Protein AF-A0AAN8BUD0-F1 (afdb_monomer)

pLDDT: mean 75.99, std 19.0, range [30.84, 95.75]

Sequence (199 aa):
MCTSSLSAEQQRDLATRITTFLSMYSHLSDSYIIEFFTEDLWSSLPSSWRAVLRDLKYPQIADLLLGASHADRRLWRFPERAGRAAGGAEEFQNNESQSSLLRHIFRKHVKPKKQHEIRKLGALVKELCDQTDCSSVVDVGSGQGHLTRFLSFGLGLSVTAIEADRALLAMATKFDGELLAVLEKEREKQNEVGVTFSP

Mean predicted aligned error: 15.07 Å

Structure (mmCIF, N/CA/C/O backbone):
data_AF-A0AAN8BUD0-F1
#
_entry.id   AF-A0AAN8BUD0-F1
#
loop_
_atom_site.group_PDB
_atom_site.id
_atom_site.type_symbol
_atom_site.label_atom_id
_atom_site.label_alt_id
_atom_site.label_comp_id
_atom_site.label_asym_id
_atom_site.label_entity_id
_atom_site.label_seq_id
_atom_site.pdbx_PDB_ins_code
_atom_site.Cartn_x
_atom_site.Cartn_y
_atom_site.Cartn_z
_atom_site.occupancy
_atom_site.B_iso_or_equiv
_atom_site.auth_seq_id
_atom_site.auth_comp_id
_atom_site.auth_asym_id
_atom_site.auth_atom_id
_atom_site.pdbx_PDB_model_num
ATOM 1 N N . MET A 1 1 ? 25.810 -22.056 -11.921 1.00 34.88 1 MET A N 1
ATOM 2 C CA . MET A 1 1 ? 25.773 -21.926 -13.394 1.00 34.88 1 MET A CA 1
ATOM 3 C C . MET A 1 1 ? 26.586 -20.695 -13.762 1.00 34.88 1 MET A C 1
ATOM 5 O O . MET A 1 1 ? 26.378 -19.663 -13.140 1.00 34.88 1 MET A O 1
ATOM 9 N N . CYS A 1 2 ? 27.572 -20.832 -14.652 1.00 38.06 2 CYS A N 1
ATOM 10 C CA . CYS A 1 2 ? 28.519 -19.776 -15.020 1.00 38.06 2 CYS A CA 1
ATOM 11 C C . CYS A 1 2 ? 27.803 -18.531 -15.557 1.00 38.06 2 CYS A C 1
ATOM 13 O O . CYS A 1 2 ? 27.176 -18.591 -16.611 1.00 38.06 2 CYS A O 1
ATOM 15 N N . THR A 1 3 ? 27.927 -17.396 -14.872 1.00 46.50 3 THR A N 1
ATOM 16 C CA . THR A 1 3 ? 27.626 -16.091 -15.464 1.00 46.50 3 THR A CA 1
ATOM 17 C C . THR A 1 3 ? 28.835 -15.681 -16.291 1.00 46.50 3 THR A C 1
A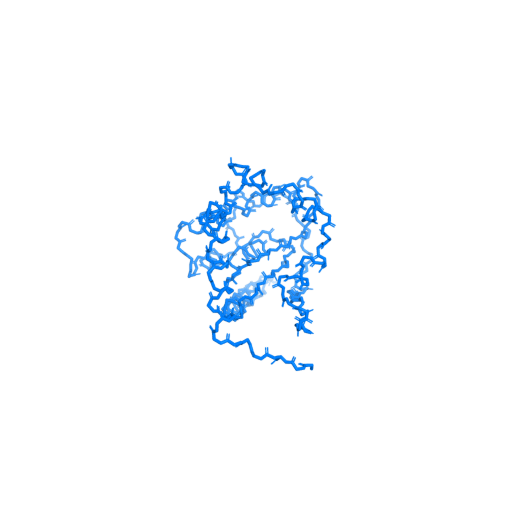TOM 19 O O . THR A 1 3 ? 29.809 -15.151 -15.756 1.00 46.50 3 THR A O 1
ATOM 22 N N . SER A 1 4 ? 28.818 -15.980 -17.586 1.00 60.94 4 SER A N 1
ATOM 23 C CA . SER A 1 4 ? 29.785 -15.407 -18.520 1.00 60.94 4 SER A CA 1
ATOM 24 C C . SER A 1 4 ? 29.656 -13.885 -18.443 1.00 60.94 4 SER A C 1
ATOM 26 O O . SER A 1 4 ? 28.613 -13.335 -18.795 1.00 60.94 4 SER A O 1
ATOM 28 N N . SER A 1 5 ? 30.674 -13.201 -17.923 1.00 77.25 5 SER A N 1
ATOM 29 C CA . SER A 1 5 ? 30.700 -11.740 -17.909 1.00 77.25 5 SER A CA 1
ATOM 30 C C . SER A 1 5 ? 30.702 -11.240 -19.353 1.00 77.25 5 SER A C 1
ATOM 32 O O . SER A 1 5 ? 31.579 -11.621 -20.129 1.00 77.25 5 SER A O 1
ATOM 34 N N . LEU A 1 6 ? 29.717 -10.413 -19.711 1.00 82.00 6 LEU A N 1
ATOM 35 C CA . LEU A 1 6 ? 29.638 -9.769 -21.024 1.00 82.00 6 LEU A CA 1
ATOM 36 C C . LEU A 1 6 ? 30.945 -9.026 -21.334 1.00 82.00 6 LEU A C 1
ATOM 38 O O . LEU A 1 6 ? 31.528 -8.402 -20.444 1.00 82.00 6 LEU A O 1
ATOM 42 N N . SER A 1 7 ? 31.386 -9.058 -22.593 1.00 90.06 7 SER A N 1
ATOM 43 C CA . SER A 1 7 ? 32.519 -8.239 -23.029 1.00 90.06 7 SER A CA 1
ATOM 44 C C . SER A 1 7 ? 32.171 -6.746 -22.946 1.00 90.06 7 SER A C 1
ATOM 46 O O . SER A 1 7 ? 31.000 -6.366 -22.982 1.00 90.06 7 SER A O 1
ATOM 48 N N . ALA A 1 8 ? 33.179 -5.872 -22.882 1.00 86.38 8 ALA A N 1
ATOM 49 C CA . ALA A 1 8 ? 32.952 -4.424 -22.811 1.00 86.38 8 ALA A CA 1
ATOM 50 C C . ALA A 1 8 ? 32.153 -3.878 -24.013 1.00 86.38 8 ALA A C 1
ATOM 52 O O . ALA A 1 8 ? 31.420 -2.900 -23.888 1.00 86.38 8 ALA A O 1
ATOM 53 N N . GLU A 1 9 ? 32.284 -4.504 -25.183 1.00 91.56 9 GLU A N 1
ATOM 54 C CA . GLU A 1 9 ? 31.510 -4.155 -26.375 1.00 91.56 9 GLU A CA 1
ATOM 55 C C . GLU A 1 9 ? 30.045 -4.589 -26.247 1.00 91.56 9 GLU A C 1
ATOM 57 O O . GLU A 1 9 ? 29.149 -3.779 -26.469 1.00 91.56 9 GLU A O 1
ATOM 62 N N . GLN A 1 10 ? 29.798 -5.816 -25.780 1.00 90.94 10 GLN A N 1
ATOM 63 C CA . GLN A 1 10 ? 28.445 -6.319 -25.525 1.00 90.94 10 GLN A CA 1
ATOM 64 C C . GLN A 1 10 ? 27.727 -5.523 -24.429 1.00 90.94 10 GLN A C 1
ATOM 66 O O . GLN A 1 10 ? 26.526 -5.290 -24.521 1.00 90.94 10 GLN A O 1
ATOM 71 N N . GLN A 1 11 ? 28.455 -5.081 -23.400 1.00 89.50 11 GLN A N 1
ATOM 72 C CA . GLN A 1 11 ? 27.912 -4.206 -22.361 1.00 89.50 11 GLN A CA 1
ATOM 73 C C . GLN A 1 11 ? 27.481 -2.851 -22.928 1.00 89.50 11 GLN A C 1
ATOM 75 O O . GLN A 1 11 ? 26.409 -2.365 -22.573 1.00 89.50 11 GLN A O 1
ATOM 80 N N . ARG A 1 12 ? 28.285 -2.250 -23.818 1.00 90.81 12 ARG A N 1
ATOM 81 C CA . ARG A 1 12 ? 27.936 -0.983 -24.478 1.00 90.81 12 ARG A CA 1
ATOM 82 C C . ARG A 1 12 ? 26.712 -1.131 -25.376 1.00 90.81 12 ARG A C 1
ATOM 84 O O . ARG A 1 12 ? 25.798 -0.324 -25.251 1.00 90.81 12 ARG A O 1
ATOM 91 N N . ASP A 1 13 ? 26.662 -2.170 -26.210 1.00 94.81 13 ASP A N 1
ATOM 92 C CA . ASP A 1 13 ? 25.500 -2.437 -27.069 1.00 94.81 13 ASP A CA 1
ATOM 93 C C . ASP A 1 13 ? 24.223 -2.645 -26.242 1.00 94.81 13 ASP A C 1
ATOM 95 O O . ASP A 1 13 ? 23.193 -2.014 -26.491 1.00 94.81 13 ASP A O 1
ATOM 99 N N . LEU A 1 14 ? 24.306 -3.460 -25.185 1.00 92.94 14 LEU A N 1
ATOM 100 C CA . LEU A 1 14 ? 23.185 -3.682 -24.279 1.00 92.94 14 LEU A CA 1
ATOM 101 C C . LEU A 1 14 ? 22.725 -2.377 -23.615 1.00 92.94 14 LEU A C 1
ATOM 103 O O . LEU A 1 14 ? 21.525 -2.107 -23.578 1.00 92.94 14 LEU A O 1
ATOM 107 N N . ALA A 1 15 ? 23.655 -1.556 -23.122 1.00 92.00 15 ALA A N 1
ATOM 108 C CA . ALA A 1 15 ? 23.335 -0.272 -22.505 1.00 92.00 15 ALA A CA 1
ATOM 109 C C . ALA A 1 15 ? 22.633 0.675 -23.489 1.00 92.00 15 ALA A C 1
ATOM 111 O O . ALA A 1 15 ? 21.627 1.290 -23.130 1.00 92.00 15 ALA A O 1
ATOM 112 N N . THR A 1 16 ? 23.101 0.752 -24.739 1.00 95.75 16 THR A N 1
ATOM 113 C CA . THR A 1 16 ? 22.439 1.531 -25.794 1.00 95.75 16 THR A CA 1
ATOM 114 C C . THR A 1 16 ? 21.025 1.019 -26.041 1.00 95.75 16 THR A C 1
ATOM 116 O O . THR A 1 16 ? 20.082 1.804 -25.992 1.00 95.75 16 THR A O 1
ATOM 119 N N . ARG A 1 17 ? 20.844 -0.295 -26.215 1.00 95.44 17 ARG A N 1
ATOM 120 C CA . ARG A 1 17 ? 19.524 -0.897 -26.460 1.00 95.44 17 ARG A CA 1
ATOM 121 C C . ARG A 1 17 ? 18.546 -0.662 -25.313 1.00 95.44 17 ARG A C 1
ATOM 123 O O . ARG A 1 17 ? 17.397 -0.313 -25.573 1.00 95.44 17 ARG A O 1
ATOM 130 N N . ILE A 1 18 ? 18.990 -0.821 -24.065 1.00 92.81 18 ILE A N 1
ATOM 131 C CA . ILE A 1 18 ? 18.165 -0.549 -22.879 1.00 92.81 18 ILE A CA 1
ATOM 132 C C . ILE A 1 18 ? 17.795 0.932 -22.824 1.00 92.81 18 ILE A C 1
ATOM 134 O O . ILE A 1 18 ? 16.632 1.254 -22.616 1.00 92.81 18 ILE A O 1
ATOM 138 N N . THR A 1 19 ? 18.748 1.834 -23.055 1.00 93.62 19 THR A N 1
ATOM 139 C CA . THR A 1 19 ? 18.491 3.280 -22.995 1.00 93.62 19 THR A CA 1
ATOM 140 C C . THR A 1 19 ? 17.516 3.717 -24.089 1.00 93.62 19 THR A C 1
ATOM 142 O O . THR A 1 19 ? 16.568 4.444 -23.807 1.00 93.62 19 THR A O 1
ATOM 145 N N . THR A 1 20 ? 17.684 3.232 -25.324 1.00 95.62 20 THR A N 1
ATOM 146 C CA . THR A 1 20 ? 16.740 3.490 -26.423 1.00 95.62 20 THR A CA 1
ATOM 147 C C . THR A 1 20 ? 15.352 2.945 -26.105 1.00 95.62 20 THR A C 1
ATOM 149 O O . THR A 1 20 ? 14.356 3.621 -26.345 1.00 95.62 20 THR A O 1
ATOM 152 N N . PHE A 1 21 ? 15.277 1.741 -25.542 1.00 92.94 21 PHE A N 1
ATOM 153 C CA . PHE A 1 21 ? 14.016 1.135 -25.137 1.00 92.94 21 PHE A CA 1
ATOM 154 C C . PHE A 1 21 ? 13.314 1.938 -24.035 1.00 92.94 21 PHE A C 1
ATOM 156 O O . PHE A 1 21 ? 12.142 2.268 -24.181 1.00 92.94 21 PHE A O 1
ATOM 163 N N . LEU A 1 22 ? 14.025 2.297 -22.963 1.00 90.56 22 LEU A N 1
ATOM 164 C CA . LEU A 1 22 ? 13.468 3.102 -21.874 1.00 90.56 22 LEU A CA 1
ATOM 165 C C . LEU A 1 22 ? 13.030 4.479 -22.377 1.00 90.56 22 LEU A C 1
ATOM 167 O O . LEU A 1 22 ? 11.962 4.944 -22.007 1.00 90.56 22 LEU A O 1
ATOM 171 N N . SER A 1 23 ? 13.792 5.086 -23.290 1.00 92.75 23 SER A N 1
ATOM 172 C CA . SER A 1 23 ? 13.406 6.348 -23.927 1.00 92.75 23 SER A CA 1
ATOM 173 C C . SER A 1 23 ? 12.146 6.226 -24.789 1.00 92.75 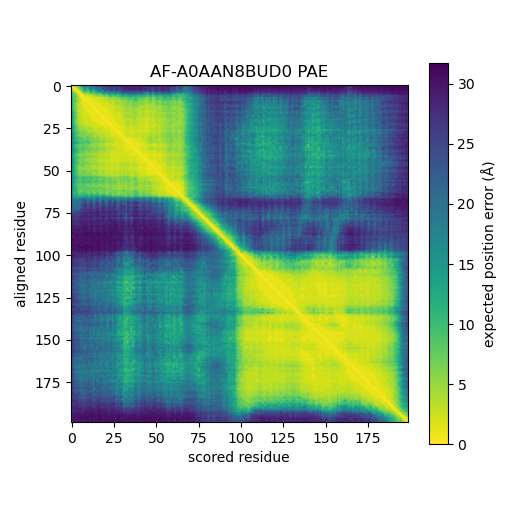23 SER A C 1
ATOM 175 O O . SER A 1 23 ? 11.413 7.199 -24.908 1.00 92.75 23 SER A O 1
ATOM 177 N N . MET A 1 24 ? 11.890 5.069 -25.407 1.00 93.88 24 MET A N 1
ATOM 178 C CA . MET A 1 24 ? 10.682 4.834 -26.210 1.00 93.88 24 MET A CA 1
ATOM 179 C C . MET A 1 24 ? 9.420 4.722 -25.347 1.00 93.88 24 MET A C 1
ATOM 181 O O . MET A 1 24 ? 8.327 5.023 -25.819 1.00 93.88 24 MET A O 1
ATOM 185 N N . TYR A 1 25 ? 9.576 4.292 -24.095 1.00 91.25 25 TYR A N 1
ATOM 186 C CA . TYR A 1 25 ? 8.491 4.103 -23.134 1.00 91.25 25 TYR A CA 1
ATOM 187 C C . TYR A 1 25 ? 8.617 5.038 -21.925 1.00 91.25 25 TYR A C 1
ATOM 189 O O . TYR A 1 25 ? 8.122 4.714 -20.845 1.00 91.25 25 TYR A O 1
ATOM 197 N N . SER A 1 26 ? 9.267 6.195 -22.089 1.00 88.12 26 SER A N 1
ATOM 198 C CA . SER A 1 26 ? 9.510 7.127 -20.983 1.00 88.12 26 SER A CA 1
ATOM 199 C C . SER A 1 26 ? 8.207 7.664 -20.394 1.00 88.12 26 SER A C 1
ATOM 201 O O . SER A 1 26 ? 8.098 7.854 -19.191 1.00 88.12 26 SER A O 1
ATOM 203 N N . HIS A 1 27 ? 7.163 7.801 -21.216 1.00 84.88 27 HIS A N 1
ATOM 204 C CA . HIS A 1 27 ? 5.813 8.157 -20.767 1.00 84.88 27 HIS A CA 1
ATOM 205 C C . HIS A 1 27 ? 5.190 7.131 -19.812 1.00 84.88 27 HIS A C 1
ATOM 207 O O . HIS A 1 27 ? 4.201 7.435 -19.167 1.00 84.88 27 HIS A O 1
ATOM 213 N N . LEU A 1 28 ? 5.726 5.911 -19.722 1.00 84.69 28 LEU A N 1
ATOM 214 C CA . LEU A 1 28 ? 5.300 4.925 -18.727 1.00 84.69 28 LEU A CA 1
ATOM 215 C C . LEU A 1 28 ? 6.173 4.953 -17.479 1.00 84.69 28 LEU A C 1
ATOM 217 O O . LEU A 1 28 ? 5.654 4.768 -16.382 1.00 84.69 28 LEU A O 1
ATOM 221 N N . SER A 1 29 ? 7.487 5.133 -17.635 1.00 83.00 29 SER A N 1
ATOM 222 C CA . SER A 1 29 ? 8.413 5.154 -16.498 1.00 83.00 29 SER A CA 1
ATOM 223 C C . SER A 1 29 ? 8.338 6.446 -15.694 1.00 83.00 29 SER A C 1
ATOM 225 O O . SER A 1 29 ? 8.559 6.416 -14.485 1.00 83.00 29 SER A O 1
ATOM 227 N N . ASP A 1 30 ? 8.043 7.559 -16.362 1.00 83.50 30 ASP A N 1
ATOM 228 C CA . ASP A 1 30 ? 8.120 8.901 -15.784 1.00 83.50 30 ASP A CA 1
ATOM 229 C C . ASP A 1 30 ? 6.756 9.386 -15.276 1.00 83.50 30 ASP A C 1
ATOM 231 O O . ASP A 1 30 ? 6.683 10.373 -14.542 1.00 83.50 30 ASP A O 1
ATOM 235 N N . SER A 1 31 ? 5.680 8.680 -15.633 1.00 76.69 31 SER A N 1
ATOM 236 C CA . SER A 1 31 ? 4.327 8.969 -15.168 1.00 76.69 31 SER A CA 1
ATOM 237 C C . SER A 1 31 ? 4.067 8.434 -13.766 1.00 76.69 31 SER A C 1
ATOM 239 O O . SER A 1 31 ? 4.525 7.360 -13.364 1.00 76.69 31 SER A O 1
ATOM 241 N N . TYR A 1 32 ? 3.258 9.170 -13.010 1.00 75.06 32 TYR A N 1
ATOM 242 C CA . TYR A 1 32 ? 2.783 8.701 -11.717 1.00 75.06 32 TYR A CA 1
ATOM 243 C C . TYR A 1 32 ? 1.788 7.550 -11.895 1.00 75.06 32 TYR A C 1
ATOM 245 O O . TYR A 1 32 ? 1.008 7.508 -12.843 1.00 75.06 32 TYR A O 1
ATOM 253 N N . ILE A 1 33 ? 1.722 6.645 -10.915 1.00 76.50 33 ILE A N 1
ATOM 254 C CA . ILE A 1 33 ? 0.771 5.520 -10.955 1.00 76.50 33 ILE A CA 1
ATOM 255 C C . ILE A 1 33 ? -0.694 5.972 -11.076 1.00 76.50 33 ILE A C 1
ATOM 257 O O . ILE A 1 33 ? -1.523 5.233 -11.588 1.00 76.50 33 ILE A O 1
ATOM 261 N N . ILE A 1 34 ? -1.030 7.186 -10.627 1.00 68.06 34 ILE A N 1
ATOM 262 C CA . ILE A 1 34 ? -2.372 7.748 -10.819 1.00 68.06 34 ILE A CA 1
ATOM 263 C C . ILE A 1 34 ? -2.649 8.058 -12.294 1.00 68.06 34 ILE A C 1
ATOM 265 O O . ILE A 1 34 ? -3.716 7.704 -12.787 1.00 68.06 34 ILE A O 1
ATOM 269 N N . GLU A 1 35 ? -1.670 8.624 -13.003 1.00 74.94 35 GLU A N 1
ATOM 270 C CA . GLU A 1 35 ? -1.747 8.950 -14.433 1.00 74.94 35 GLU A CA 1
ATOM 271 C C . GLU A 1 35 ? -1.916 7.683 -15.265 1.00 74.94 35 GLU A C 1
ATOM 273 O O . GLU A 1 35 ? -2.681 7.672 -16.222 1.00 74.94 35 GLU A O 1
ATOM 278 N N . PHE A 1 36 ? -1.322 6.570 -14.824 1.00 82.19 36 PHE A N 1
ATOM 279 C CA . PHE A 1 36 ? -1.539 5.269 -15.451 1.00 82.19 36 PHE A CA 1
ATOM 280 C C . PHE A 1 36 ? -3.023 4.899 -15.576 1.00 82.19 36 PHE A C 1
ATOM 282 O O . PHE A 1 36 ? -3.441 4.391 -16.618 1.00 82.19 36 PHE A O 1
ATOM 289 N N . PHE A 1 37 ? -3.822 5.177 -14.540 1.00 80.06 37 PHE A N 1
ATOM 290 C CA . PHE A 1 37 ? -5.258 4.899 -14.548 1.00 80.06 37 PHE A CA 1
ATOM 291 C C . PHE A 1 37 ? -6.084 6.036 -15.150 1.00 80.06 37 PHE A C 1
ATOM 293 O O . PHE A 1 37 ? -7.090 5.764 -15.800 1.00 80.06 37 PHE A O 1
ATOM 300 N N . THR A 1 38 ? -5.699 7.297 -14.937 1.00 77.19 38 THR A N 1
ATOM 301 C CA . THR A 1 38 ? -6.485 8.441 -15.423 1.00 77.19 38 THR A CA 1
ATOM 302 C C . THR A 1 38 ? -6.269 8.735 -16.904 1.00 77.19 38 THR A C 1
ATOM 304 O O . THR A 1 38 ? -7.173 9.268 -17.540 1.00 77.19 38 THR A O 1
ATOM 307 N N . GLU A 1 39 ? -5.109 8.382 -17.458 1.00 87.00 39 GLU A N 1
ATOM 308 C CA . GLU A 1 39 ? -4.723 8.652 -18.852 1.00 87.00 39 GLU A CA 1
ATOM 309 C C . GLU A 1 39 ? -4.695 7.388 -19.729 1.00 87.00 39 GLU A C 1
ATOM 311 O O . GLU A 1 39 ? -4.213 7.424 -20.857 1.00 87.00 39 GLU A O 1
ATOM 316 N N . ASP A 1 40 ? -5.216 6.262 -19.224 1.00 87.94 40 ASP A N 1
ATOM 317 C CA . ASP A 1 40 ? -5.252 4.962 -19.917 1.00 87.94 40 ASP A CA 1
ATOM 318 C C . ASP A 1 40 ? -3.891 4.547 -20.512 1.00 87.94 40 ASP A C 1
ATOM 320 O O . ASP A 1 40 ? -3.776 4.039 -21.635 1.00 87.94 40 ASP A O 1
ATOM 324 N N . LEU A 1 41 ? -2.818 4.736 -19.738 1.00 90.44 41 LEU A N 1
ATOM 325 C CA . LEU A 1 41 ? -1.465 4.431 -20.205 1.00 90.44 41 LEU A CA 1
ATOM 326 C C . LEU A 1 41 ? -1.286 2.943 -20.537 1.00 90.44 41 LEU A C 1
ATOM 328 O O . LEU A 1 41 ? -0.445 2.596 -21.370 1.00 90.44 41 LEU A O 1
ATOM 332 N N . TRP A 1 42 ? -2.112 2.061 -19.962 1.00 92.00 42 TRP A N 1
ATOM 333 C CA . TRP A 1 42 ? -2.172 0.644 -20.326 1.00 92.00 42 TRP A CA 1
ATOM 334 C C . TRP A 1 42 ? -2.347 0.442 -21.834 1.00 92.00 42 TRP A C 1
ATOM 336 O O . TRP A 1 42 ? -1.671 -0.402 -22.423 1.00 92.00 42 TRP A O 1
ATOM 346 N N . SER A 1 43 ? -3.196 1.235 -22.489 1.00 92.69 43 SER A N 1
ATOM 347 C CA . SER A 1 43 ? -3.458 1.113 -23.925 1.00 92.69 43 SER A CA 1
ATOM 348 C C . SER A 1 43 ? -2.269 1.487 -24.810 1.00 92.69 43 SER A C 1
ATOM 350 O O . SER A 1 43 ? -2.193 1.002 -25.943 1.00 92.69 43 SER A O 1
ATOM 352 N N . SER A 1 44 ? -1.315 2.269 -24.292 1.00 92.38 44 SER A N 1
ATOM 353 C CA . SER A 1 44 ? -0.086 2.643 -25.007 1.00 92.38 44 SER A CA 1
ATOM 354 C C . SER A 1 44 ? 0.914 1.486 -25.152 1.00 92.38 44 SER A C 1
ATOM 356 O O . SER A 1 44 ? 1.821 1.542 -25.984 1.00 92.38 44 SER A O 1
ATOM 358 N N . LEU A 1 45 ? 0.746 0.407 -24.378 1.00 91.69 45 LEU A N 1
ATOM 359 C CA . LEU A 1 45 ? 1.610 -0.766 -24.454 1.00 91.69 45 LEU A CA 1
ATOM 360 C C . LEU A 1 45 ? 1.369 -1.583 -25.738 1.00 91.69 45 LEU A C 1
ATOM 362 O O . LEU A 1 45 ? 0.215 -1.738 -26.179 1.00 91.69 45 LEU A O 1
ATOM 366 N N . PRO A 1 46 ? 2.423 -2.215 -26.298 1.00 94.44 46 PRO A N 1
ATOM 367 C CA . PRO A 1 46 ? 2.281 -3.171 -27.390 1.00 94.44 46 PRO A CA 1
ATOM 368 C C . PRO A 1 46 ? 1.235 -4.244 -27.074 1.00 94.44 46 PRO A C 1
ATOM 370 O O . PRO A 1 46 ? 1.156 -4.757 -25.954 1.00 94.44 46 PRO A O 1
ATOM 373 N N . SER A 1 47 ? 0.434 -4.613 -28.074 1.00 93.56 47 SER A N 1
ATOM 374 C CA . SER A 1 47 ? -0.636 -5.607 -27.915 1.00 93.56 47 SER A CA 1
ATOM 375 C C . SER A 1 47 ? -0.107 -6.965 -27.444 1.00 93.56 47 SER A C 1
ATOM 377 O O . SER A 1 47 ? -0.738 -7.608 -26.607 1.00 93.56 47 SER A O 1
ATOM 379 N N . SER A 1 48 ? 1.080 -7.363 -27.912 1.00 94.38 48 SER A N 1
ATOM 380 C CA . SER A 1 48 ? 1.760 -8.588 -27.479 1.00 94.38 48 SER A CA 1
ATOM 381 C C . SER A 1 48 ? 2.085 -8.583 -25.984 1.00 94.38 48 SER A C 1
ATOM 383 O O . SER A 1 48 ? 1.911 -9.601 -25.321 1.00 94.38 48 SER A O 1
ATOM 385 N N . TRP A 1 49 ? 2.497 -7.445 -25.423 1.00 92.00 49 TRP A N 1
ATOM 386 C CA . TRP A 1 49 ? 2.797 -7.341 -23.993 1.00 92.00 49 TRP A CA 1
ATOM 387 C C . TRP A 1 49 ? 1.529 -7.328 -23.163 1.00 92.00 49 TRP A C 1
ATOM 389 O O . TRP A 1 49 ? 1.453 -8.042 -22.171 1.00 92.00 49 TRP A O 1
ATOM 399 N N . ARG A 1 50 ? 0.514 -6.565 -23.585 1.00 93.56 50 ARG A N 1
ATOM 400 C CA . ARG A 1 50 ? -0.785 -6.551 -22.901 1.00 93.56 50 ARG A CA 1
ATOM 401 C C . ARG A 1 50 ? -1.414 -7.935 -22.836 1.00 93.56 50 ARG A C 1
ATOM 403 O O . ARG A 1 50 ? -2.021 -8.248 -21.821 1.00 93.56 50 ARG A O 1
ATOM 410 N N . ALA A 1 51 ? -1.282 -8.743 -23.889 1.00 92.00 51 ALA A N 1
ATOM 411 C CA . ALA A 1 51 ? -1.768 -10.120 -23.891 1.00 92.00 51 ALA A CA 1
ATOM 412 C C . ALA A 1 51 ? -1.064 -10.958 -22.814 1.00 92.00 51 ALA A C 1
ATOM 414 O O . ALA A 1 51 ? -1.726 -11.550 -21.971 1.00 92.00 51 ALA A O 1
ATOM 415 N N . VAL A 1 52 ? 0.271 -10.922 -22.774 1.00 89.69 52 VAL A N 1
ATOM 416 C CA . VAL A 1 52 ? 1.050 -11.668 -21.775 1.00 89.69 52 VAL A CA 1
ATOM 417 C C . VAL A 1 52 ? 0.762 -11.174 -20.356 1.00 89.69 52 VAL A C 1
ATOM 419 O O . VAL A 1 52 ? 0.470 -11.980 -19.483 1.00 89.69 52 VAL A O 1
ATOM 422 N N . LEU A 1 53 ? 0.814 -9.860 -20.121 1.00 88.75 53 LEU A N 1
ATOM 423 C CA . LEU A 1 53 ? 0.656 -9.254 -18.795 1.00 88.75 53 LEU A CA 1
ATOM 424 C C . LEU A 1 53 ? -0.758 -9.423 -18.222 1.00 88.75 53 LEU A C 1
ATOM 426 O O . LEU A 1 53 ? -0.904 -9.529 -17.008 1.00 88.75 53 LEU A O 1
ATOM 430 N N . ARG A 1 54 ? -1.791 -9.465 -19.074 1.00 89.44 54 ARG A N 1
ATOM 431 C CA . ARG A 1 54 ? -3.187 -9.679 -18.656 1.00 89.44 54 ARG A CA 1
ATOM 432 C C . ARG A 1 54 ? -3.420 -11.078 -18.094 1.00 89.44 54 ARG A C 1
ATOM 434 O O . ARG A 1 54 ? -4.201 -11.226 -17.160 1.00 89.44 54 ARG A O 1
ATOM 441 N N . ASP A 1 55 ? -2.743 -12.075 -18.652 1.00 89.12 55 ASP A N 1
ATOM 442 C CA . ASP A 1 55 ? -2.947 -13.481 -18.299 1.00 89.12 55 ASP A CA 1
ATOM 443 C C . ASP A 1 55 ? -2.039 -13.944 -17.145 1.00 89.12 55 ASP A C 1
ATOM 445 O O . ASP A 1 55 ? -2.123 -15.093 -16.697 1.00 89.12 55 ASP A O 1
ATOM 449 N N . LEU A 1 56 ? -1.173 -13.061 -16.630 1.00 87.69 56 LEU A N 1
ATOM 450 C CA . LEU A 1 56 ? -0.311 -13.373 -15.495 1.00 87.69 56 LEU A CA 1
ATOM 451 C C . LEU A 1 56 ? -1.124 -13.519 -14.207 1.00 87.69 56 LEU A C 1
ATOM 453 O O . LEU A 1 56 ? -1.786 -12.594 -13.738 1.00 87.69 56 LEU A O 1
ATOM 457 N N . LYS A 1 57 ? -0.997 -14.681 -13.564 1.00 86.12 57 LYS A N 1
ATOM 458 C CA . LYS A 1 57 ? -1.549 -14.906 -12.224 1.00 86.12 57 LYS A CA 1
ATOM 459 C C . LYS A 1 57 ? -0.674 -14.230 -11.170 1.00 86.12 57 LYS A C 1
ATOM 461 O O . LYS A 1 57 ? 0.545 -14.175 -11.319 1.00 86.12 57 LYS A O 1
ATOM 466 N N . TYR A 1 58 ? -1.269 -13.837 -10.040 1.00 81.00 58 TYR A N 1
ATOM 467 C CA . TYR A 1 58 ? -0.547 -13.203 -8.925 1.00 81.00 58 TYR A CA 1
ATOM 468 C C . TYR A 1 58 ? 0.762 -13.908 -8.508 1.00 81.00 58 TYR A C 1
ATOM 470 O O . TYR A 1 58 ? 1.747 -13.203 -8.297 1.00 81.00 58 TYR A O 1
ATOM 478 N N . PRO A 1 59 ? 0.849 -15.257 -8.433 1.00 78.56 59 PRO A N 1
ATOM 479 C CA . PRO A 1 59 ? 2.113 -15.925 -8.116 1.00 78.56 59 PRO A CA 1
ATOM 480 C C . PRO A 1 59 ? 3.201 -15.689 -9.169 1.00 78.56 59 PRO A C 1
ATOM 482 O O . PRO A 1 59 ? 4.343 -15.436 -8.814 1.00 78.56 59 PRO A O 1
ATOM 485 N N . GLN A 1 60 ? 2.837 -15.697 -10.452 1.00 79.94 60 GLN A N 1
ATOM 486 C CA . GLN A 1 60 ? 3.778 -15.485 -11.555 1.00 79.94 60 GLN A CA 1
ATOM 487 C C . GLN A 1 60 ? 4.279 -14.038 -11.588 1.00 79.94 60 GLN A C 1
ATOM 489 O O . GLN A 1 60 ? 5.452 -13.801 -11.855 1.00 79.94 60 GLN A O 1
ATOM 494 N N . ILE A 1 61 ? 3.401 -13.075 -11.282 1.00 79.19 61 ILE A N 1
ATOM 495 C CA . ILE A 1 61 ? 3.782 -11.663 -11.133 1.00 79.19 61 ILE A CA 1
ATOM 496 C C . ILE A 1 61 ? 4.781 -11.511 -9.981 1.00 79.19 61 ILE A C 1
ATOM 498 O O . ILE A 1 61 ? 5.807 -10.855 -10.142 1.00 79.19 61 ILE A O 1
ATOM 502 N N . ALA A 1 62 ? 4.510 -12.141 -8.834 1.00 73.50 62 ALA A N 1
ATOM 503 C CA . ALA A 1 62 ? 5.407 -12.099 -7.684 1.00 73.50 62 ALA A CA 1
ATOM 504 C C . ALA A 1 62 ? 6.784 -12.701 -8.010 1.00 73.50 62 ALA A C 1
ATOM 506 O O . ALA A 1 62 ? 7.798 -12.088 -7.684 1.00 73.50 62 ALA A O 1
ATOM 507 N N . ASP A 1 63 ? 6.825 -13.842 -8.703 1.00 78.06 63 ASP A N 1
ATOM 508 C CA . ASP A 1 63 ? 8.077 -14.485 -9.121 1.00 78.06 63 ASP A CA 1
ATOM 509 C C . ASP A 1 63 ? 8.885 -13.599 -10.090 1.00 78.06 63 ASP A C 1
ATOM 511 O O . ASP A 1 63 ? 10.112 -13.520 -9.987 1.00 78.06 63 ASP A O 1
ATOM 515 N N . LEU A 1 64 ? 8.205 -12.893 -11.004 1.00 78.62 64 LEU A N 1
ATOM 516 C CA . LEU A 1 64 ? 8.829 -11.963 -11.950 1.00 78.62 64 LEU A CA 1
ATOM 517 C C . LEU A 1 64 ? 9.432 -10.737 -11.242 1.00 78.62 64 LEU A C 1
ATOM 519 O O . LEU A 1 64 ? 10.541 -10.325 -11.572 1.00 78.62 64 LEU A O 1
ATOM 523 N N . LEU A 1 65 ? 8.708 -10.157 -10.278 1.00 72.44 65 LEU A N 1
ATOM 524 C CA . LEU A 1 65 ? 9.106 -8.926 -9.584 1.00 72.44 65 LEU A CA 1
ATOM 525 C C . LEU A 1 65 ? 10.163 -9.157 -8.498 1.00 72.44 65 LEU A C 1
ATOM 527 O O . LEU A 1 65 ? 11.047 -8.325 -8.315 1.00 72.44 65 LEU A O 1
ATOM 531 N N . LEU A 1 66 ? 10.068 -10.265 -7.761 1.00 71.88 66 LEU A N 1
ATOM 532 C CA . LEU A 1 66 ? 10.949 -10.559 -6.624 1.00 71.88 66 LEU A CA 1
ATOM 533 C C . LEU A 1 66 ? 12.221 -11.313 -7.033 1.00 71.88 66 LEU A C 1
ATOM 535 O O . LEU A 1 66 ? 13.130 -11.473 -6.218 1.00 71.88 66 LEU A O 1
ATOM 539 N N . GLY A 1 67 ? 12.292 -11.760 -8.290 1.00 60.12 67 GLY A N 1
ATOM 540 C CA . GLY A 1 67 ? 13.360 -12.606 -8.802 1.00 60.12 67 GLY A CA 1
ATOM 541 C C . GLY A 1 67 ? 13.275 -14.032 -8.248 1.00 60.12 67 GLY A C 1
ATOM 542 O O . GLY A 1 67 ? 13.018 -14.265 -7.067 1.00 60.12 67 GLY A O 1
ATOM 543 N N . ALA A 1 68 ? 13.563 -15.020 -9.095 1.00 52.38 68 ALA A N 1
ATOM 544 C CA . ALA A 1 68 ? 13.476 -16.448 -8.768 1.00 52.38 68 ALA A CA 1
ATOM 545 C C . ALA A 1 68 ? 14.409 -16.931 -7.624 1.00 52.38 68 ALA A C 1
ATOM 547 O O . ALA A 1 68 ? 14.436 -18.122 -7.323 1.00 52.38 68 ALA A O 1
ATOM 548 N N . SER A 1 69 ? 15.191 -16.048 -6.986 1.00 53.81 69 SER A N 1
ATOM 549 C CA . SER A 1 69 ? 16.180 -16.393 -5.954 1.00 53.81 69 SER A CA 1
ATOM 550 C C . SER A 1 69 ? 15.762 -16.093 -4.511 1.00 53.81 69 SER A C 1
ATOM 552 O O . SER A 1 69 ? 16.514 -16.432 -3.597 1.00 53.81 69 SER A O 1
ATOM 554 N N . HIS A 1 70 ? 14.605 -15.478 -4.254 1.00 49.72 70 HIS A N 1
ATOM 555 C CA . HIS A 1 70 ? 14.200 -15.165 -2.880 1.00 49.72 70 HIS A CA 1
ATOM 556 C C . HIS A 1 70 ? 13.330 -16.268 -2.263 1.00 49.72 70 HIS A C 1
ATOM 558 O O . HIS A 1 70 ? 12.104 -16.240 -2.300 1.00 49.72 70 HIS A O 1
ATOM 564 N N . ALA A 1 71 ? 13.997 -17.213 -1.597 1.00 45.84 71 ALA A N 1
ATOM 565 C CA . ALA A 1 71 ? 13.409 -18.254 -0.745 1.00 45.84 71 ALA A CA 1
ATOM 566 C C . ALA A 1 71 ? 12.678 -17.725 0.514 1.00 45.84 71 ALA A C 1
ATOM 568 O O . ALA A 1 71 ? 12.298 -18.505 1.383 1.00 45.84 71 ALA A O 1
ATOM 569 N N . ASP A 1 72 ? 12.470 -16.414 0.642 1.00 46.34 72 ASP A N 1
ATOM 570 C CA . ASP A 1 72 ? 11.982 -15.774 1.865 1.00 46.34 72 ASP A CA 1
ATOM 571 C C . ASP A 1 72 ? 10.573 -15.199 1.644 1.00 46.34 72 ASP A C 1
ATOM 573 O O . ASP A 1 72 ? 10.311 -14.011 1.813 1.00 46.34 72 ASP A O 1
ATOM 577 N N . ARG A 1 73 ? 9.626 -16.069 1.257 1.00 48.38 73 ARG A N 1
ATOM 578 C CA . ARG A 1 73 ? 8.178 -15.771 1.237 1.00 48.38 73 ARG A CA 1
ATOM 579 C C . ARG A 1 73 ? 7.616 -15.729 2.663 1.00 48.38 73 ARG A C 1
ATOM 581 O O . ARG A 1 73 ? 6.660 -16.430 2.990 1.00 48.38 73 ARG A O 1
ATOM 588 N N . ARG A 1 74 ? 8.211 -14.923 3.542 1.00 47.72 74 ARG A N 1
ATOM 589 C CA . ARG A 1 74 ? 7.670 -14.675 4.881 1.00 47.72 74 ARG A CA 1
ATOM 590 C C . ARG A 1 74 ? 6.626 -13.575 4.774 1.00 47.72 74 ARG A C 1
ATOM 592 O O . ARG A 1 74 ? 6.910 -12.406 5.002 1.00 47.72 74 ARG A O 1
ATOM 599 N N . LEU A 1 75 ? 5.413 -13.975 4.395 1.00 43.34 75 LEU A N 1
ATOM 600 C CA . LEU A 1 75 ? 4.213 -13.173 4.609 1.00 43.34 75 LEU A CA 1
ATOM 601 C C . LEU A 1 75 ? 4.132 -12.907 6.121 1.00 43.34 75 LEU A C 1
ATOM 603 O O . LEU A 1 75 ? 3.810 -13.812 6.894 1.00 43.34 75 LEU A O 1
ATOM 607 N N . TRP A 1 76 ? 4.509 -11.709 6.566 1.00 40.69 76 TRP A N 1
ATOM 608 C CA . TRP A 1 76 ? 4.379 -11.336 7.969 1.00 40.69 76 TRP A CA 1
ATOM 609 C C . TRP A 1 76 ? 2.895 -11.136 8.266 1.00 40.69 76 TRP A C 1
ATOM 611 O O . TRP A 1 76 ? 2.305 -10.100 7.968 1.00 40.69 76 TRP A O 1
ATOM 621 N N . ARG A 1 77 ? 2.266 -12.177 8.810 1.00 37.47 77 ARG A N 1
ATOM 622 C CA . ARG A 1 77 ? 0.933 -12.084 9.392 1.00 37.47 77 ARG A CA 1
ATOM 623 C C . ARG A 1 77 ? 1.079 -11.272 10.680 1.00 37.47 77 ARG A C 1
ATOM 625 O O . ARG A 1 77 ? 1.807 -11.688 11.580 1.00 37.47 77 ARG A O 1
ATOM 632 N N . PHE A 1 78 ? 0.427 -10.111 10.751 1.00 39.31 78 PHE A N 1
ATOM 633 C CA . PHE A 1 78 ? 0.296 -9.369 12.007 1.00 39.31 78 PHE A CA 1
ATOM 634 C C . PHE A 1 78 ? -0.254 -10.312 13.093 1.00 39.31 78 PHE A C 1
ATOM 636 O O . PHE A 1 78 ? -1.042 -11.201 12.754 1.00 39.31 78 PHE A O 1
ATOM 643 N N . PRO A 1 79 ? 0.142 -10.172 14.373 1.00 40.34 79 PRO A N 1
ATOM 644 C CA . PRO A 1 79 ? -0.372 -11.033 15.428 1.00 40.34 79 PRO A CA 1
ATOM 645 C C . PRO A 1 79 ? -1.902 -11.002 15.424 1.00 40.34 79 PRO A C 1
ATOM 647 O O . PRO A 1 79 ? -2.517 -9.970 15.681 1.00 40.34 79 PRO A O 1
ATOM 650 N N . GLU A 1 80 ? -2.506 -12.148 15.123 1.00 40.25 80 GLU A N 1
ATOM 651 C CA . GLU A 1 80 ? -3.950 -12.382 15.066 1.00 40.25 80 GLU A CA 1
ATOM 652 C C . GLU A 1 80 ? -4.530 -12.431 16.492 1.00 40.25 80 GLU A C 1
ATOM 654 O O . GLU A 1 80 ? -5.076 -13.434 16.946 1.00 40.25 80 GLU A O 1
ATOM 659 N N . ARG A 1 81 ? -4.320 -11.357 17.259 1.00 40.97 81 ARG A N 1
ATOM 660 C CA . ARG A 1 81 ? -4.827 -11.176 18.621 1.00 40.97 81 ARG A CA 1
ATOM 661 C C . ARG A 1 81 ? -5.209 -9.718 18.868 1.00 40.97 81 ARG A C 1
ATOM 663 O O . ARG A 1 81 ? -4.595 -9.024 19.668 1.00 40.97 81 ARG A O 1
ATOM 670 N N . ALA A 1 82 ? -6.296 -9.299 18.237 1.00 43.31 82 ALA A N 1
ATOM 671 C CA . ALA A 1 82 ? -7.254 -8.399 18.864 1.00 43.31 82 ALA A CA 1
ATOM 672 C C . ALA A 1 82 ? -8.621 -9.066 18.695 1.00 43.31 82 ALA A C 1
ATOM 674 O O . ALA A 1 82 ? -9.124 -9.225 17.585 1.00 43.31 82 ALA A O 1
ATOM 675 N N . GLY A 1 83 ? -9.117 -9.624 19.797 1.00 38.19 83 GLY A N 1
ATOM 676 C CA . GLY A 1 83 ? -10.330 -10.423 19.828 1.00 38.19 83 GLY A CA 1
ATOM 677 C C . GLY A 1 83 ? -11.553 -9.631 19.382 1.00 38.19 83 GLY A C 1
ATOM 678 O O . GLY A 1 83 ? -11.634 -8.420 19.560 1.00 38.19 83 GLY A O 1
ATOM 679 N N . ARG A 1 84 ? -12.506 -10.379 18.826 1.00 40.28 84 ARG A N 1
ATOM 680 C CA . ARG A 1 84 ? -13.889 -9.987 18.558 1.00 40.28 84 ARG A CA 1
ATOM 681 C C . ARG A 1 84 ? -14.429 -9.054 19.651 1.00 40.28 84 ARG A C 1
ATOM 683 O O . ARG A 1 84 ? -14.747 -9.517 20.742 1.00 40.28 84 ARG A O 1
ATOM 690 N N . ALA A 1 85 ? -14.610 -7.784 19.317 1.00 37.38 85 ALA A N 1
ATOM 691 C CA . ALA A 1 85 ? -15.657 -6.964 19.901 1.00 37.38 85 ALA A CA 1
ATOM 692 C C . ALA A 1 85 ? -16.704 -6.783 18.8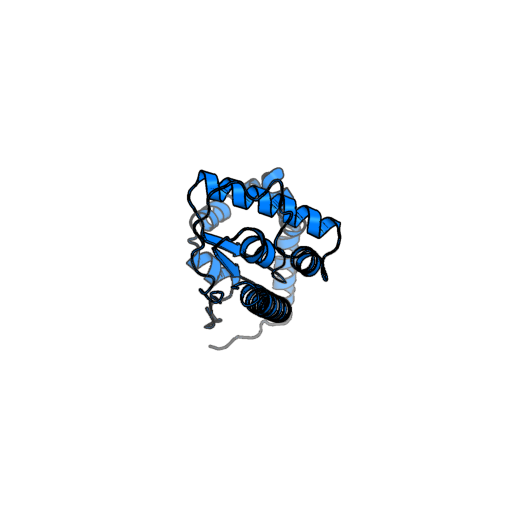01 1.00 37.38 85 ALA A C 1
ATOM 694 O O . ALA A 1 85 ? -16.513 -6.028 17.852 1.00 37.38 85 ALA A O 1
ATOM 695 N N . ALA A 1 86 ? -17.765 -7.584 18.874 1.00 39.94 86 ALA A N 1
ATOM 696 C CA . ALA A 1 86 ? -18.955 -7.371 18.070 1.00 39.94 86 ALA A CA 1
ATOM 697 C C . ALA A 1 86 ? -19.631 -6.092 18.582 1.00 39.94 86 ALA A C 1
ATOM 699 O O . ALA A 1 86 ? -20.096 -6.055 19.717 1.00 39.94 86 ALA A O 1
ATOM 700 N N . GLY A 1 87 ? -19.646 -5.050 17.758 1.00 34.25 87 GLY A N 1
ATOM 701 C CA . GLY A 1 87 ? -20.305 -3.782 18.040 1.00 34.25 87 GLY A CA 1
ATOM 702 C C . GLY A 1 87 ? -20.566 -3.079 16.720 1.00 34.25 87 GLY A C 1
ATOM 703 O O . GLY A 1 87 ? -19.634 -2.622 16.066 1.00 34.25 87 GLY A O 1
ATOM 704 N N . GLY A 1 88 ? -21.825 -3.115 16.288 1.00 34.62 88 GLY A N 1
ATOM 705 C CA . GLY A 1 88 ? -22.283 -2.544 15.032 1.00 34.62 88 GLY A CA 1
ATOM 706 C C . GLY A 1 88 ? -22.080 -1.034 14.952 1.00 34.62 88 GLY A C 1
ATOM 707 O O . GLY A 1 88 ? -21.873 -0.344 15.948 1.00 34.62 88 GLY A O 1
ATOM 708 N N . ALA A 1 89 ? -22.137 -0.560 13.713 1.00 45.81 89 ALA A N 1
ATOM 709 C CA . ALA A 1 89 ? -22.067 0.829 13.308 1.00 45.81 89 ALA A CA 1
ATOM 710 C C . ALA A 1 89 ? -22.921 1.760 14.189 1.00 45.81 89 ALA A C 1
ATOM 712 O O . ALA A 1 89 ? -24.140 1.677 14.149 1.00 45.81 89 ALA A O 1
ATOM 713 N N . GLU A 1 90 ? -22.250 2.644 14.935 1.00 34.44 90 GLU A N 1
ATOM 714 C CA . GLU A 1 90 ? -22.707 3.999 15.319 1.00 34.44 90 GLU A CA 1
ATOM 715 C C . GLU A 1 90 ? -21.606 4.846 16.019 1.00 34.44 90 GLU A C 1
ATOM 717 O O . GLU A 1 90 ? -21.835 5.987 16.409 1.00 34.44 90 GLU A O 1
ATOM 722 N N . GLU A 1 91 ? -20.362 4.360 16.126 1.00 37.16 91 GLU A N 1
ATOM 723 C CA . GLU A 1 91 ? -19.314 4.978 16.966 1.00 37.16 91 GLU A CA 1
ATOM 724 C C . GLU A 1 91 ? -18.469 6.087 16.287 1.00 37.16 91 GLU A C 1
ATOM 726 O O . GLU A 1 91 ? -17.579 6.675 16.902 1.00 37.16 91 GLU A O 1
ATOM 731 N N . PHE A 1 92 ? -18.724 6.419 15.015 1.00 44.06 92 PHE A N 1
ATOM 732 C CA . PHE A 1 92 ? -17.843 7.316 14.241 1.00 44.06 92 PHE A CA 1
ATOM 733 C C . PHE A 1 92 ? -18.291 8.776 14.133 1.00 44.06 92 PHE A C 1
ATOM 735 O O . PHE A 1 92 ? -17.583 9.570 13.509 1.00 44.06 92 PHE A O 1
ATOM 742 N N . GLN A 1 93 ? -19.401 9.170 14.764 1.00 41.34 93 GLN A N 1
ATOM 743 C CA . GLN A 1 93 ? -19.786 10.588 14.826 1.00 41.34 93 GLN A CA 1
ATOM 744 C C . GLN A 1 93 ? -19.477 11.266 16.164 1.00 41.34 93 GLN A C 1
ATOM 746 O O . GLN A 1 93 ? -19.207 12.461 16.157 1.00 41.34 93 GLN A O 1
ATOM 751 N N . ASN A 1 94 ? -19.387 10.529 17.276 1.00 38.12 94 ASN A N 1
ATOM 752 C CA . ASN A 1 94 ? -18.950 11.070 18.565 1.00 38.12 94 ASN A CA 1
ATOM 753 C C . ASN A 1 94 ? -18.172 10.014 19.356 1.00 38.12 94 ASN A C 1
ATOM 755 O O . ASN A 1 94 ? -18.747 9.234 20.105 1.00 38.12 94 ASN A O 1
ATOM 759 N N . ASN A 1 95 ? -16.845 10.023 19.230 1.00 39.50 95 ASN A N 1
ATOM 760 C CA . ASN A 1 95 ? -15.988 9.332 20.188 1.00 39.50 95 ASN A CA 1
ATOM 761 C C . ASN A 1 95 ? -15.574 10.327 21.285 1.00 39.50 95 ASN A C 1
ATOM 763 O O . ASN A 1 95 ? -14.480 10.896 21.251 1.00 39.50 95 ASN A O 1
ATOM 767 N N . GLU A 1 96 ? -16.484 10.584 22.229 1.00 37.56 96 GLU A N 1
ATOM 768 C CA . GLU A 1 96 ? -16.180 11.310 23.472 1.00 37.56 96 GLU A CA 1
ATOM 769 C C . GLU A 1 96 ? -15.647 10.392 24.582 1.00 37.56 96 GLU A C 1
ATOM 771 O O . GLU A 1 96 ? -15.503 10.819 25.724 1.00 37.56 96 GLU A O 1
ATOM 776 N N . SER A 1 97 ? -15.276 9.144 24.289 1.00 46.09 97 SER A N 1
ATOM 777 C CA . SER A 1 97 ? -14.622 8.278 25.271 1.00 46.09 97 SER A CA 1
ATOM 778 C C . SER A 1 97 ? -13.891 7.138 24.582 1.00 46.09 97 SER A C 1
ATOM 780 O O . SER A 1 97 ? -14.550 6.186 24.206 1.00 46.09 97 SER A O 1
ATOM 782 N N . GLN A 1 98 ? -12.557 7.226 24.457 1.00 42.06 98 GLN A N 1
ATOM 783 C CA . GLN A 1 98 ? -11.605 6.105 24.655 1.00 42.06 98 GLN A CA 1
ATOM 784 C C . GLN A 1 98 ? -10.123 6.567 24.526 1.00 42.06 98 GLN A C 1
ATOM 786 O O . GLN A 1 98 ? -9.292 5.933 23.888 1.00 42.06 98 GLN A O 1
ATOM 791 N N . SER A 1 99 ? -9.759 7.675 25.185 1.00 47.09 99 SER A N 1
ATOM 792 C CA . SER A 1 99 ? -8.404 8.270 25.255 1.00 47.09 99 SER A CA 1
ATOM 793 C C . SER A 1 99 ? -8.006 9.189 24.085 1.00 47.09 99 SER A C 1
ATOM 795 O O . SER A 1 99 ? -7.700 8.778 22.963 1.00 47.09 99 SER A O 1
ATOM 797 N N . SER A 1 100 ? -7.891 10.489 24.389 1.00 53.53 100 SER A N 1
ATOM 798 C CA . SER A 1 100 ? -7.263 11.503 23.521 1.00 53.53 100 SER A CA 1
ATOM 799 C C . SER A 1 100 ? -5.833 11.122 23.097 1.00 53.53 100 SER A C 1
ATOM 801 O O . SER A 1 100 ? -5.331 11.600 22.072 1.00 53.53 100 SER A O 1
ATOM 803 N N . LEU A 1 101 ? -5.205 10.216 23.852 1.00 54.91 101 LEU A N 1
ATOM 804 C CA . LEU A 1 101 ? -3.875 9.678 23.630 1.00 54.91 101 LEU A CA 1
ATOM 805 C C . LEU A 1 101 ? -3.783 8.845 22.349 1.00 54.91 101 LEU A C 1
ATOM 807 O O . LEU A 1 101 ? -2.838 9.034 21.588 1.00 54.91 101 LEU A O 1
ATOM 811 N N . LEU A 1 102 ? -4.771 7.995 22.042 1.00 59.66 102 LEU A N 1
ATOM 812 C CA . LEU A 1 102 ? -4.746 7.180 20.818 1.00 59.66 102 LEU A CA 1
ATOM 813 C C . LEU A 1 102 ? -4.784 8.054 19.569 1.00 59.66 102 LEU A C 1
ATOM 815 O O . LEU A 1 102 ? -3.972 7.903 18.652 1.00 59.66 102 LEU A O 1
ATOM 819 N N . ARG A 1 103 ? -5.648 9.074 19.587 1.00 65.75 103 ARG A N 1
ATOM 820 C CA . ARG A 1 103 ? -5.721 10.073 18.518 1.00 65.75 103 ARG A CA 1
ATOM 821 C C . ARG A 1 103 ? -4.412 10.847 18.361 1.00 65.75 103 ARG A C 1
ATOM 823 O O . ARG A 1 103 ? -4.091 11.253 17.247 1.00 65.75 103 ARG A O 1
ATOM 830 N N . HIS A 1 104 ? -3.664 11.066 19.441 1.00 68.69 104 HIS A N 1
ATOM 831 C CA . HIS A 1 104 ? -2.342 11.688 19.397 1.00 68.69 104 HIS A CA 1
ATOM 832 C C . HIS A 1 104 ? -1.268 10.731 18.851 1.00 68.69 104 HIS A C 1
ATOM 834 O O . HIS A 1 104 ? -0.458 11.136 18.017 1.00 68.69 104 HIS A O 1
ATOM 840 N N . ILE A 1 105 ? -1.288 9.454 19.239 1.00 70.19 105 ILE A N 1
ATOM 841 C CA . ILE A 1 105 ? -0.302 8.458 18.794 1.00 70.19 105 ILE A CA 1
ATOM 842 C C . ILE A 1 105 ? -0.368 8.243 17.282 1.00 70.19 105 ILE A C 1
ATOM 844 O O . ILE A 1 105 ? 0.677 8.256 16.633 1.00 70.19 105 ILE A O 1
ATOM 848 N N . PHE A 1 106 ? -1.565 8.166 16.688 1.00 70.88 106 PHE A N 1
ATOM 849 C CA . PHE A 1 106 ? -1.705 8.064 15.225 1.00 70.88 106 PHE A CA 1
ATOM 850 C C . PHE A 1 106 ? -1.224 9.312 14.463 1.00 70.88 106 PHE A C 1
ATOM 852 O O . PHE A 1 106 ? -1.049 9.269 13.248 1.00 70.88 106 PHE A O 1
ATOM 859 N N . ARG A 1 107 ? -1.016 10.444 15.148 1.00 74.81 107 ARG A N 1
ATOM 860 C CA . ARG A 1 107 ? -0.487 11.683 14.550 1.00 74.81 107 ARG A CA 1
ATOM 861 C C . ARG A 1 107 ? 1.031 11.788 14.672 1.00 74.81 107 ARG A C 1
ATOM 863 O O . ARG A 1 107 ? 1.644 12.568 13.939 1.00 74.81 107 ARG A O 1
ATOM 870 N N . LYS A 1 108 ? 1.642 11.021 15.580 1.00 74.12 108 LYS A N 1
ATOM 871 C CA . LYS A 1 108 ? 3.085 11.041 15.825 1.00 74.12 108 LYS A CA 1
ATOM 872 C C . LYS A 1 108 ? 3.818 10.627 14.547 1.00 74.12 108 LYS A C 1
ATOM 874 O O . LYS A 1 108 ? 3.498 9.614 13.935 1.00 74.12 108 LYS A O 1
ATOM 879 N N . HIS A 1 109 ? 4.798 11.429 14.138 1.00 77.69 109 HIS A N 1
ATOM 880 C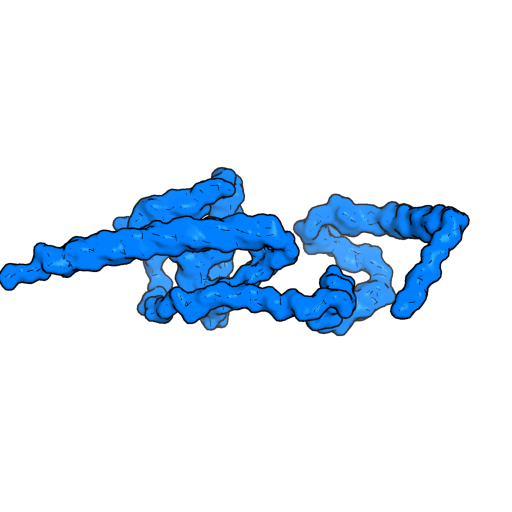 CA . HIS A 1 109 ? 5.579 11.220 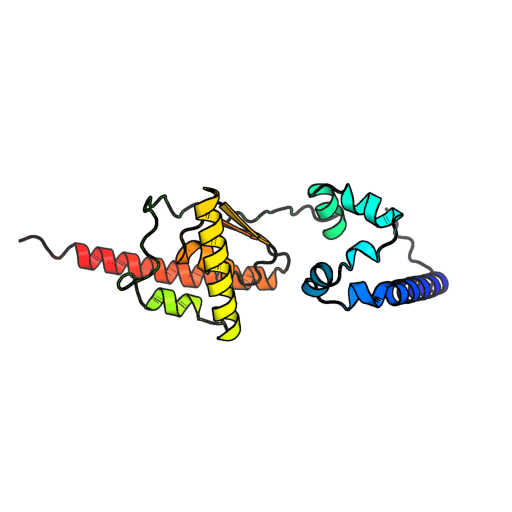12.911 1.00 77.69 109 HIS A CA 1
ATOM 881 C C . HIS A 1 109 ? 4.770 11.267 11.593 1.00 77.69 109 HIS A C 1
ATOM 883 O O . HIS A 1 109 ? 5.279 10.850 10.553 1.00 77.69 109 HIS A O 1
ATOM 889 N N . VAL A 1 110 ? 3.545 11.815 11.590 1.00 82.56 110 VAL A N 1
ATOM 890 C CA . VAL A 1 110 ? 2.721 11.972 10.377 1.00 82.56 110 VAL A CA 1
ATOM 891 C C . VAL A 1 110 ? 2.413 13.447 10.130 1.00 82.56 110 VAL A C 1
ATOM 893 O O . VAL A 1 110 ? 1.780 14.108 10.951 1.00 82.56 110 VAL A O 1
ATOM 896 N N . LYS A 1 111 ? 2.817 13.975 8.968 1.00 82.38 111 LYS A N 1
ATOM 897 C CA . LYS A 1 111 ? 2.511 15.362 8.569 1.00 82.38 111 LYS A CA 1
ATOM 898 C C . LYS A 1 111 ? 0.992 15.580 8.410 1.00 82.38 111 LYS A C 1
ATOM 900 O O . LYS A 1 111 ? 0.310 14.652 7.973 1.00 82.38 111 LYS A O 1
ATOM 905 N N . PRO A 1 112 ? 0.458 16.796 8.653 1.00 77.44 112 PRO A N 1
ATOM 906 C CA . PRO A 1 112 ? -0.983 17.071 8.586 1.00 77.44 112 PRO A CA 1
ATOM 907 C C . PRO A 1 112 ? -1.673 16.619 7.289 1.00 77.44 112 PRO A C 1
ATOM 909 O O . PRO A 1 112 ? -2.726 15.991 7.355 1.00 77.44 112 PRO A O 1
ATOM 912 N N . LYS A 1 113 ? -1.051 16.848 6.121 1.00 79.00 113 LYS A N 1
ATOM 913 C CA . LYS A 1 113 ? -1.574 16.381 4.821 1.00 79.00 113 LYS A CA 1
ATOM 914 C C . LYS A 1 113 ? -1.757 14.859 4.792 1.00 79.00 113 LYS A C 1
ATOM 916 O O . LYS A 1 113 ? -2.839 14.376 4.482 1.00 79.00 113 LYS A O 1
ATOM 921 N N . LYS A 1 114 ? -0.733 14.112 5.212 1.00 81.50 114 LYS A N 1
ATOM 922 C CA . LYS A 1 114 ? -0.769 12.645 5.250 1.00 81.50 114 LYS A CA 1
ATOM 923 C C . LYS A 1 114 ? -1.789 12.123 6.267 1.00 81.50 114 LYS A C 1
ATOM 925 O O . LYS A 1 114 ? -2.444 11.122 6.017 1.00 81.50 114 LYS A O 1
ATOM 930 N N . GLN A 1 115 ? -1.987 12.821 7.389 1.00 82.44 115 GLN A N 1
ATOM 931 C CA . GLN A 1 115 ? -3.057 12.475 8.333 1.00 82.44 115 GLN A CA 1
ATOM 932 C C . GLN A 1 115 ? -4.450 12.629 7.710 1.00 82.44 115 GLN A C 1
ATOM 934 O O . GLN A 1 115 ? -5.331 11.818 7.978 1.00 82.44 115 GLN A O 1
ATOM 939 N N . HIS A 1 116 ? -4.666 13.683 6.917 1.00 78.06 116 HIS A N 1
ATOM 940 C CA . HIS A 1 116 ? -5.930 13.903 6.210 1.00 78.06 116 HIS A CA 1
ATOM 941 C C . HIS A 1 116 ? -6.193 12.814 5.170 1.00 78.06 116 HIS A C 1
ATOM 943 O O . HIS A 1 116 ? -7.290 12.263 5.133 1.00 78.06 116 HIS A O 1
ATOM 949 N N . GLU A 1 117 ? -5.174 12.459 4.388 1.00 86.69 117 GLU A N 1
ATOM 950 C CA . GLU A 1 117 ? -5.236 11.360 3.415 1.00 86.69 117 GLU A CA 1
ATOM 951 C C . GLU A 1 117 ? -5.578 10.025 4.091 1.00 86.69 117 GLU A C 1
ATOM 953 O O . GLU A 1 117 ? -6.521 9.360 3.670 1.00 86.69 117 GLU A O 1
ATOM 958 N N . ILE A 1 118 ? -4.897 9.678 5.193 1.00 88.69 118 ILE A N 1
ATOM 959 C CA . ILE A 1 118 ? -5.164 8.451 5.965 1.00 88.69 118 ILE A CA 1
ATOM 960 C C . ILE A 1 118 ? -6.606 8.411 6.477 1.00 88.69 118 ILE A C 1
ATOM 962 O O . ILE A 1 118 ? -7.256 7.376 6.378 1.00 88.69 118 ILE A O 1
ATOM 966 N N . ARG A 1 119 ? -7.127 9.526 7.007 1.00 85.88 119 ARG A N 1
ATOM 967 C CA . ARG A 1 119 ? -8.510 9.577 7.508 1.00 85.88 119 ARG A CA 1
ATOM 968 C C . ARG A 1 119 ? -9.526 9.390 6.392 1.00 85.88 119 ARG A C 1
ATOM 970 O O . ARG A 1 119 ? -10.462 8.619 6.567 1.00 85.88 119 ARG A O 1
ATOM 977 N N . LYS A 1 120 ? -9.344 10.080 5.261 1.00 87.44 120 LYS A N 1
ATOM 978 C CA . LYS A 1 120 ? -10.250 9.964 4.112 1.00 87.44 120 LYS A CA 1
ATOM 979 C C . LYS A 1 120 ? -10.266 8.547 3.553 1.00 87.44 120 LYS A C 1
ATOM 981 O O . LYS A 1 120 ? -11.339 7.986 3.367 1.00 87.44 120 LYS A O 1
ATOM 986 N N . LEU A 1 121 ? -9.087 7.971 3.325 1.00 92.75 121 LEU A N 1
ATOM 987 C CA . LEU A 1 121 ? -8.976 6.612 2.809 1.00 92.75 121 LEU A CA 1
ATOM 988 C C . LEU A 1 121 ? -9.512 5.588 3.813 1.00 92.75 121 LEU A C 1
ATOM 990 O O . LEU A 1 121 ? -10.254 4.696 3.428 1.00 92.75 121 LEU A O 1
ATOM 994 N N . GLY A 1 122 ? -9.198 5.738 5.100 1.00 91.31 122 GLY A N 1
ATOM 995 C CA . GLY A 1 122 ? -9.695 4.828 6.125 1.00 91.31 122 GLY A CA 1
ATOM 996 C C . GLY A 1 122 ? -11.217 4.842 6.261 1.00 91.31 122 GLY A C 1
ATOM 997 O O . GLY A 1 122 ? -11.817 3.778 6.365 1.00 91.31 122 GLY A O 1
ATOM 998 N N . ALA A 1 123 ? -11.849 6.018 6.188 1.00 87.50 123 ALA A N 1
ATOM 999 C CA . ALA A 1 123 ? -13.308 6.127 6.191 1.00 87.50 123 ALA A CA 1
ATOM 1000 C C . ALA A 1 123 ? -13.937 5.403 4.990 1.00 87.50 123 ALA A C 1
ATOM 1002 O O . ALA A 1 123 ? -14.871 4.630 5.172 1.00 87.50 123 ALA A O 1
ATOM 1003 N N . LEU A 1 124 ? -13.371 5.589 3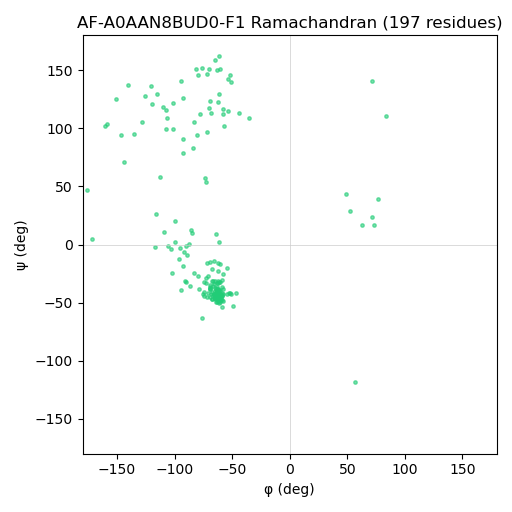.792 1.00 92.50 124 LEU A N 1
ATOM 1004 C CA . LEU A 1 124 ? -13.822 4.892 2.587 1.00 92.50 124 LEU A CA 1
ATOM 1005 C C . LEU A 1 124 ? -13.662 3.370 2.711 1.00 92.50 124 LEU A C 1
ATOM 1007 O O . LEU A 1 124 ? -14.577 2.626 2.381 1.00 92.50 124 LEU A O 1
ATOM 1011 N N . VAL A 1 125 ? -12.514 2.895 3.207 1.00 91.94 125 VAL A N 1
ATOM 1012 C CA . VAL A 1 125 ? -12.282 1.458 3.429 1.00 91.94 125 VAL A CA 1
ATOM 1013 C C . VAL A 1 125 ? -13.311 0.894 4.406 1.00 91.94 125 VAL A C 1
ATOM 1015 O O . VAL A 1 125 ? -13.876 -0.157 4.133 1.00 91.94 125 VAL A O 1
ATOM 1018 N N . LYS A 1 126 ? -13.601 1.596 5.509 1.00 88.50 126 LYS A N 1
ATOM 1019 C CA . LYS A 1 126 ? -14.603 1.154 6.487 1.00 88.50 126 LYS A CA 1
ATOM 1020 C C . LYS A 1 126 ? -16.002 1.077 5.886 1.00 88.50 126 LYS A C 1
ATOM 1022 O O . LYS A 1 126 ? -16.679 0.079 6.090 1.00 88.50 126 LYS A O 1
ATOM 1027 N N . GLU A 1 127 ? -16.402 2.089 5.123 1.00 89.56 127 GLU A N 1
ATOM 1028 C CA . GLU A 1 127 ? -17.685 2.096 4.420 1.00 89.56 127 GLU A CA 1
ATOM 1029 C C . GLU A 1 127 ? -17.803 0.906 3.455 1.00 89.56 127 GLU A C 1
ATOM 1031 O O . GLU A 1 127 ? -18.812 0.205 3.458 1.00 89.56 127 GLU A O 1
ATOM 1036 N N . LEU A 1 128 ? -16.751 0.618 2.683 1.00 92.00 128 LEU A N 1
ATOM 1037 C CA . LEU A 1 128 ? -16.720 -0.539 1.786 1.00 92.00 128 LEU A CA 1
ATOM 1038 C C . LEU A 1 128 ? -16.779 -1.865 2.552 1.00 92.00 128 LEU A C 1
ATOM 1040 O O . LEU A 1 128 ? -17.513 -2.767 2.149 1.00 92.00 128 LEU A O 1
ATOM 1044 N N . CYS A 1 129 ? -16.045 -1.991 3.658 1.00 89.12 129 CYS A N 1
ATOM 1045 C CA . CYS A 1 129 ? -16.106 -3.160 4.535 1.00 89.12 129 CYS A CA 1
ATOM 1046 C C . CYS A 1 129 ? -17.528 -3.393 5.065 1.00 89.12 129 CYS A C 1
ATOM 1048 O O . CYS A 1 129 ? -18.002 -4.526 5.041 1.00 89.12 129 CYS A O 1
ATOM 1050 N N . ASP A 1 130 ? -18.219 -2.326 5.473 1.00 87.50 130 ASP A N 1
ATOM 1051 C CA . ASP A 1 130 ? -19.586 -2.390 6.002 1.00 87.50 130 ASP A CA 1
ATOM 1052 C C . ASP A 1 130 ? -20.610 -2.765 4.925 1.00 87.50 130 ASP A C 1
ATOM 1054 O O . ASP A 1 130 ? -21.536 -3.528 5.188 1.00 87.50 130 ASP A O 1
ATOM 1058 N N . GLN A 1 131 ? -20.425 -2.281 3.695 1.00 91.12 131 GLN A N 1
ATOM 1059 C CA . GLN A 1 131 ? -21.291 -2.624 2.563 1.00 91.12 131 GLN A CA 1
ATOM 1060 C C . GLN A 1 131 ? -21.083 -4.057 2.053 1.00 91.12 131 GLN A C 1
ATOM 1062 O O . GLN A 1 131 ? -22.002 -4.645 1.485 1.00 91.12 131 GLN A O 1
ATOM 1067 N N . THR A 1 132 ? -19.879 -4.610 2.212 1.00 90.44 132 THR A N 1
ATOM 1068 C CA . THR A 1 132 ? -19.488 -5.912 1.638 1.00 90.44 132 THR A CA 1
ATOM 1069 C C . THR A 1 132 ? -19.399 -7.044 2.660 1.00 90.44 132 THR A C 1
ATOM 1071 O O . THR A 1 132 ? -19.077 -8.168 2.278 1.00 90.44 132 THR A O 1
ATOM 1074 N N . ASP A 1 133 ? -19.654 -6.762 3.942 1.00 87.06 133 ASP A N 1
ATOM 1075 C CA . ASP A 1 133 ? -19.451 -7.682 5.074 1.00 87.06 133 ASP A CA 1
ATOM 1076 C C . ASP A 1 133 ? -18.026 -8.284 5.119 1.00 87.06 133 ASP A C 1
ATOM 1078 O O . ASP A 1 133 ? -17.779 -9.398 5.585 1.00 87.06 133 ASP A O 1
ATOM 1082 N N . CYS A 1 134 ? -17.045 -7.537 4.598 1.00 85.31 134 CYS A N 1
ATOM 1083 C CA . CYS A 1 134 ? -15.648 -7.951 4.531 1.00 85.31 134 CYS A CA 1
ATOM 1084 C C . CYS A 1 134 ? -14.830 -7.185 5.569 1.00 85.31 134 CYS A C 1
ATOM 1086 O O . CYS A 1 134 ? -14.538 -6.007 5.401 1.00 85.31 134 CYS A O 1
ATOM 1088 N N . SER A 1 135 ? -14.394 -7.867 6.626 1.00 81.38 135 SER A N 1
ATOM 1089 C CA . SER A 1 135 ? -13.592 -7.271 7.710 1.00 81.38 135 SER A CA 1
ATOM 1090 C C . SER A 1 135 ? -12.077 -7.456 7.556 1.00 81.38 135 SER A C 1
ATOM 1092 O O . SER A 1 135 ? -11.311 -6.947 8.379 1.00 81.38 135 SER A O 1
ATOM 1094 N N . SER A 1 136 ? -11.636 -8.179 6.518 1.00 88.81 136 SER A N 1
ATOM 1095 C CA . SER A 1 136 ? -10.222 -8.444 6.244 1.00 88.81 136 SER A CA 1
ATOM 1096 C C . SER A 1 136 ? -9.692 -7.531 5.141 1.00 88.81 136 SER A C 1
ATOM 1098 O O . SER A 1 136 ? -10.200 -7.538 4.022 1.00 88.81 136 SER A O 1
ATOM 1100 N N . VAL A 1 137 ? -8.653 -6.760 5.458 1.00 91.06 137 VAL A N 1
ATOM 1101 C CA . VAL A 1 137 ? -8.013 -5.799 4.554 1.00 91.06 137 VAL A CA 1
ATOM 1102 C C . VAL A 1 137 ? -6.545 -6.169 4.371 1.00 91.06 137 VAL A C 1
ATOM 1104 O O . VAL A 1 137 ? -5.844 -6.476 5.335 1.00 91.06 137 VAL A O 1
ATOM 1107 N N . VAL A 1 138 ? -6.056 -6.107 3.132 1.00 93.75 138 VAL A N 1
ATOM 1108 C CA . VAL A 1 138 ? -4.631 -6.268 2.818 1.00 93.75 138 VAL A CA 1
ATOM 1109 C C . VAL A 1 138 ? -4.065 -4.921 2.373 1.00 93.75 138 VAL A C 1
ATOM 1111 O O . VAL A 1 138 ? -4.512 -4.362 1.376 1.00 93.75 138 VAL A O 1
ATOM 1114 N N . ASP A 1 139 ? -3.086 -4.407 3.114 1.00 91.88 139 ASP A N 1
ATOM 1115 C CA . ASP A 1 139 ? -2.412 -3.128 2.861 1.00 91.88 139 ASP A CA 1
ATOM 1116 C C . ASP A 1 139 ? -1.048 -3.386 2.197 1.00 91.88 139 ASP A C 1
ATOM 1118 O O . ASP A 1 139 ? -0.084 -3.781 2.858 1.00 91.88 139 ASP A O 1
ATOM 1122 N N . VAL A 1 140 ? -0.983 -3.233 0.871 1.00 92.31 140 VAL A N 1
ATOM 1123 C CA . VAL A 1 140 ? 0.222 -3.498 0.066 1.00 92.31 140 VAL A CA 1
ATOM 1124 C C . VAL A 1 140 ? 1.028 -2.215 -0.108 1.00 92.31 140 VAL A C 1
ATOM 1126 O O . VAL A 1 140 ? 0.510 -1.219 -0.604 1.00 92.31 140 VAL A O 1
ATOM 1129 N N . GLY A 1 141 ? 2.313 -2.249 0.252 1.00 89.50 141 GLY A N 1
ATOM 1130 C CA . GLY A 1 141 ? 3.149 -1.047 0.297 1.00 89.50 141 GLY A CA 1
ATOM 1131 C C . GLY A 1 141 ? 2.847 -0.196 1.531 1.00 89.50 141 GLY A C 1
ATOM 1132 O O . GLY A 1 141 ? 2.790 1.032 1.458 1.00 89.50 141 GLY A O 1
ATOM 1133 N N . SER A 1 142 ? 2.618 -0.859 2.669 1.00 90.94 142 SER A N 1
ATOM 1134 C CA . SER A 1 142 ? 2.191 -0.221 3.922 1.00 90.94 142 SER A CA 1
ATOM 1135 C C . SER A 1 142 ? 3.185 0.822 4.469 1.00 90.94 142 SER A C 1
ATOM 1137 O O . SER A 1 142 ? 2.842 1.651 5.326 1.00 90.94 142 SER A O 1
ATOM 1139 N N . GLY A 1 143 ? 4.437 0.808 3.996 1.00 91.81 143 GLY A N 1
ATOM 1140 C CA . GLY A 1 143 ? 5.514 1.675 4.441 1.00 91.81 143 GLY A CA 1
ATOM 1141 C C . GLY A 1 143 ? 5.750 1.553 5.944 1.00 91.81 143 GLY A C 1
ATOM 1142 O O . GLY A 1 143 ? 6.079 0.498 6.468 1.00 91.81 143 GLY A O 1
ATOM 1143 N N . GLN A 1 144 ? 5.572 2.660 6.667 1.00 91.50 144 GLN A N 1
ATOM 1144 C CA . GLN A 1 144 ? 5.716 2.708 8.132 1.00 91.50 144 GLN A CA 1
ATOM 1145 C C . GLN A 1 144 ? 4.439 2.287 8.893 1.00 91.50 144 GLN A C 1
ATOM 1147 O O . GLN A 1 144 ? 4.319 2.545 10.095 1.00 91.50 144 GLN A O 1
ATOM 1152 N N . GLY A 1 145 ? 3.436 1.743 8.200 1.00 91.88 145 GLY A N 1
ATOM 1153 C CA . GLY A 1 145 ? 2.221 1.194 8.806 1.00 91.88 145 GLY A CA 1
ATOM 1154 C C . GLY A 1 145 ? 1.254 2.229 9.391 1.00 91.88 145 GLY A C 1
ATOM 1155 O O . GLY A 1 145 ? 0.499 1.913 10.304 1.00 91.88 145 GLY A O 1
ATOM 1156 N N . HIS A 1 146 ? 1.275 3.489 8.934 1.00 91.62 146 HIS A N 1
ATOM 1157 C CA . HIS A 1 146 ? 0.386 4.530 9.490 1.00 91.62 146 HIS A CA 1
ATOM 1158 C C . HIS A 1 146 ? -1.086 4.305 9.127 1.00 91.62 146 HIS A C 1
ATOM 1160 O O . HIS A 1 146 ? -1.945 4.419 9.999 1.00 91.62 146 HIS A O 1
ATOM 1166 N N . LEU A 1 147 ? -1.374 3.977 7.862 1.00 92.12 147 LEU A N 1
ATOM 1167 C CA . LEU A 1 147 ? -2.726 3.604 7.443 1.00 92.12 147 LEU A CA 1
ATOM 1168 C C . LEU A 1 147 ? -3.123 2.271 8.081 1.00 92.12 147 LEU A C 1
ATOM 1170 O O . LEU A 1 147 ? -4.178 2.205 8.699 1.00 92.12 147 LEU A O 1
ATOM 1174 N N . THR A 1 148 ? -2.246 1.264 8.026 1.00 93.69 148 THR A N 1
ATOM 1175 C CA . THR A 1 148 ? -2.446 -0.048 8.662 1.00 93.69 148 THR A CA 1
ATOM 1176 C C . THR A 1 148 ? -2.881 0.074 10.123 1.00 93.69 148 THR A C 1
ATOM 1178 O O . THR A 1 148 ? -3.916 -0.463 10.513 1.00 93.69 148 THR A O 1
ATOM 1181 N N . ARG A 1 149 ? -2.128 0.830 10.937 1.00 90.69 149 ARG A N 1
ATOM 1182 C CA . ARG A 1 149 ? -2.446 1.046 12.353 1.00 90.69 149 ARG A CA 1
ATOM 1183 C C . ARG A 1 149 ? -3.764 1.792 12.536 1.00 90.69 149 ARG A C 1
ATOM 1185 O O . ARG A 1 149 ? -4.513 1.456 13.446 1.00 90.69 149 ARG A O 1
ATOM 1192 N N . PHE A 1 150 ? -4.058 2.777 11.686 1.00 88.25 150 PHE A N 1
ATOM 1193 C CA . PHE A 1 150 ? -5.330 3.498 11.736 1.00 88.25 150 PHE A CA 1
ATOM 1194 C C . PHE A 1 150 ? -6.521 2.587 11.406 1.00 88.25 150 PHE A C 1
ATOM 1196 O O . PHE A 1 150 ? -7.500 2.591 12.141 1.00 88.25 150 PHE A O 1
ATOM 1203 N N . LEU A 1 151 ? -6.425 1.770 10.356 1.00 89.12 151 LEU A N 1
ATOM 1204 C CA . LEU A 1 151 ? -7.461 0.804 9.982 1.00 89.12 151 LEU A CA 1
ATOM 1205 C C . LEU A 1 151 ? -7.665 -0.254 11.077 1.00 89.12 151 LEU A C 1
ATOM 1207 O O . LEU A 1 151 ? -8.799 -0.566 11.428 1.00 89.12 151 LEU A O 1
ATOM 1211 N N . SER A 1 152 ? -6.579 -0.776 11.651 1.00 89.88 152 SER A N 1
ATOM 1212 C CA . SER A 1 152 ? -6.665 -1.835 12.656 1.00 89.88 152 SER A CA 1
ATOM 1213 C C . SER A 1 152 ? -7.104 -1.314 14.024 1.00 89.88 152 SER A C 1
ATOM 1215 O O . SER A 1 152 ? -8.180 -1.655 14.501 1.00 89.88 152 SER A O 1
ATOM 1217 N N . PHE A 1 153 ? -6.318 -0.439 14.649 1.00 83.88 153 PHE A N 1
ATOM 1218 C CA . PHE A 1 153 ? -6.588 0.034 16.009 1.00 83.88 153 PHE A CA 1
ATOM 1219 C C . PHE A 1 153 ? -7.590 1.192 16.059 1.00 83.88 153 PHE A C 1
ATOM 1221 O O . PHE A 1 153 ? -8.205 1.418 17.095 1.00 83.88 153 PHE A O 1
ATOM 1228 N N . GLY A 1 154 ? -7.719 1.964 14.977 1.00 82.31 154 GLY A N 1
ATOM 1229 C CA . GLY A 1 154 ? -8.649 3.091 14.905 1.00 82.31 154 GLY A CA 1
ATOM 1230 C C . GLY A 1 154 ? -10.036 2.716 14.386 1.00 82.31 154 GLY A C 1
ATOM 1231 O O . GLY A 1 154 ? -11.005 3.333 14.817 1.00 82.31 154 GLY A O 1
ATOM 1232 N N . LEU A 1 155 ? -10.139 1.735 13.478 1.00 83.62 155 LEU A N 1
ATOM 1233 C CA . LEU A 1 155 ? -11.411 1.316 12.866 1.00 83.62 155 LEU A CA 1
ATOM 1234 C C . LEU A 1 155 ? -11.817 -0.132 13.185 1.00 83.62 155 LEU A C 1
ATOM 1236 O O . LEU A 1 155 ? -12.876 -0.570 12.739 1.00 83.62 155 LEU A O 1
ATOM 1240 N N . GLY A 1 156 ? -10.994 -0.874 13.931 1.00 82.38 156 GLY A N 1
ATOM 1241 C CA . GLY A 1 156 ? -11.293 -2.244 14.355 1.00 82.38 156 GLY A CA 1
ATOM 1242 C C . GLY A 1 156 ? -11.200 -3.295 13.244 1.00 82.38 156 GLY A C 1
ATOM 1243 O O . GLY A 1 156 ? -11.734 -4.390 13.403 1.00 82.38 156 GLY A O 1
ATOM 1244 N N . LEU A 1 157 ? -10.557 -2.988 12.113 1.00 83.44 157 LEU A N 1
ATOM 1245 C CA . LEU A 1 157 ? -10.457 -3.917 10.984 1.00 83.44 157 LEU A CA 1
ATOM 1246 C C . LEU A 1 157 ? -9.332 -4.945 11.184 1.00 83.44 157 LEU A C 1
ATOM 1248 O O . LEU A 1 157 ? -8.302 -4.672 11.808 1.00 83.44 157 LEU A O 1
ATOM 1252 N N . SER A 1 158 ? -9.499 -6.131 10.594 1.00 89.12 158 SER A N 1
ATOM 1253 C CA . SER A 1 158 ? -8.433 -7.132 10.517 1.00 89.12 158 SER A CA 1
ATOM 1254 C C . SER A 1 158 ? -7.530 -6.803 9.334 1.00 89.12 158 SER A C 1
ATOM 1256 O O . SER A 1 158 ? -7.919 -6.987 8.182 1.00 89.12 158 SER A O 1
ATOM 1258 N N . VAL A 1 159 ? -6.331 -6.279 9.599 1.00 89.81 159 VAL A N 1
ATOM 1259 C CA . VAL A 1 159 ? -5.438 -5.776 8.546 1.00 89.81 159 VAL A CA 1
ATOM 1260 C C . VAL A 1 159 ? -4.163 -6.608 8.462 1.00 89.81 159 VAL A C 1
ATOM 1262 O O . VAL A 1 159 ? -3.476 -6.812 9.460 1.00 89.81 159 VAL A O 1
ATOM 1265 N N . THR A 1 160 ? -3.814 -7.046 7.253 1.00 91.44 160 THR A N 1
ATOM 1266 C CA . THR A 1 160 ? -2.502 -7.625 6.935 1.00 91.44 160 THR A CA 1
ATOM 1267 C C . THR A 1 160 ? -1.703 -6.632 6.102 1.00 91.44 160 THR A C 1
ATOM 1269 O O . THR A 1 160 ? -2.087 -6.322 4.978 1.00 91.44 160 THR A O 1
ATOM 1272 N N . ALA A 1 161 ? -0.587 -6.141 6.637 1.00 90.38 161 ALA A N 1
ATOM 1273 C CA . ALA A 1 161 ? 0.313 -5.234 5.930 1.00 90.38 161 ALA A CA 1
ATOM 1274 C C . ALA A 1 161 ? 1.460 -5.980 5.240 1.00 90.38 161 ALA A C 1
ATOM 1276 O O . ALA A 1 161 ? 2.038 -6.910 5.804 1.00 90.38 161 ALA A O 1
ATOM 1277 N N . ILE A 1 162 ? 1.808 -5.538 4.032 1.00 88.56 162 ILE A N 1
ATOM 1278 C CA . ILE A 1 162 ? 2.916 -6.062 3.231 1.00 88.56 162 ILE A CA 1
ATOM 1279 C C . ILE A 1 162 ? 3.831 -4.896 2.850 1.00 88.56 162 ILE A C 1
ATOM 1281 O O . ILE A 1 162 ? 3.377 -3.891 2.304 1.00 88.56 162 ILE A O 1
ATOM 1285 N N . GLU A 1 163 ? 5.127 -5.036 3.121 1.00 91.38 163 GLU A N 1
ATOM 1286 C CA . GLU A 1 163 ? 6.163 -4.068 2.758 1.00 91.38 163 GLU A CA 1
ATOM 1287 C C . GLU A 1 163 ? 7.423 -4.804 2.286 1.00 91.38 163 GLU A C 1
ATOM 1289 O O . GLU A 1 163 ? 7.815 -5.812 2.876 1.00 91.38 163 GLU A O 1
ATOM 1294 N N . ALA A 1 164 ? 8.036 -4.309 1.210 1.00 84.88 164 ALA A N 1
ATOM 1295 C CA . ALA A 1 164 ? 9.252 -4.873 0.633 1.00 84.88 164 ALA A CA 1
ATOM 1296 C C . ALA A 1 164 ? 10.520 -4.231 1.224 1.00 84.88 164 ALA A C 1
ATOM 1298 O O . ALA A 1 164 ? 11.548 -4.899 1.360 1.00 84.88 164 ALA A O 1
ATOM 1299 N N . ASP A 1 165 ? 10.458 -2.952 1.606 1.00 85.75 165 ASP A N 1
ATOM 1300 C CA . ASP A 1 165 ? 11.579 -2.240 2.209 1.00 85.75 165 ASP A CA 1
ATOM 1301 C C . ASP A 1 165 ? 11.749 -2.610 3.694 1.00 85.75 165 ASP A C 1
ATOM 1303 O O . ASP A 1 165 ? 10.959 -2.244 4.572 1.00 85.75 165 ASP A O 1
ATOM 1307 N N . ARG A 1 166 ? 12.856 -3.299 3.993 1.00 87.94 166 ARG A N 1
ATOM 1308 C CA . ARG A 1 166 ? 13.215 -3.724 5.354 1.00 87.94 166 ARG A CA 1
ATOM 1309 C C . ARG A 1 166 ? 13.390 -2.557 6.329 1.00 87.94 166 ARG A C 1
ATOM 1311 O O . ARG A 1 166 ? 13.110 -2.730 7.514 1.00 87.94 166 ARG A O 1
ATOM 1318 N N . ALA A 1 167 ? 13.849 -1.391 5.877 1.00 91.00 167 ALA A N 1
ATOM 1319 C CA . ALA A 1 167 ? 14.015 -0.227 6.743 1.00 91.00 167 ALA A CA 1
ATOM 1320 C C . ALA A 1 167 ? 12.654 0.350 7.157 1.00 91.00 167 ALA A C 1
ATOM 1322 O O . ALA A 1 167 ? 12.444 0.663 8.332 1.00 91.00 167 ALA A O 1
ATOM 1323 N N . LEU A 1 168 ? 11.705 0.430 6.219 1.00 88.81 168 LEU A N 1
ATOM 1324 C CA . LEU A 1 168 ? 10.330 0.837 6.514 1.00 88.81 168 LEU A CA 1
ATOM 1325 C C . LEU A 1 168 ? 9.637 -0.174 7.432 1.00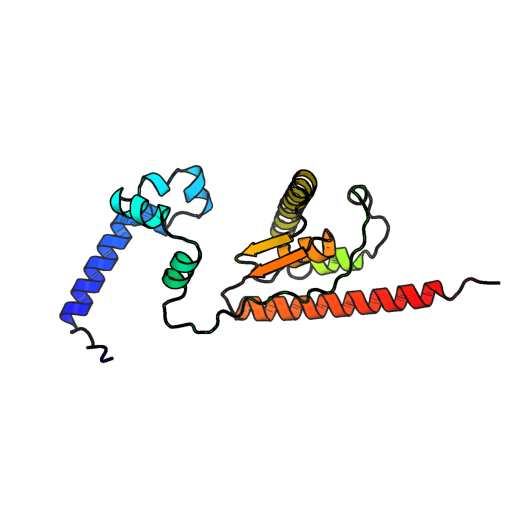 88.81 168 LEU A C 1
ATOM 1327 O O . LEU A 1 168 ? 8.999 0.240 8.399 1.00 88.81 168 LEU A O 1
ATOM 1331 N N . LEU A 1 169 ? 9.858 -1.474 7.213 1.00 88.50 169 LEU A N 1
ATOM 1332 C CA . LEU A 1 169 ? 9.338 -2.545 8.066 1.00 88.50 169 LEU A CA 1
ATOM 1333 C C . LEU A 1 169 ? 9.888 -2.487 9.502 1.00 88.50 169 LEU A C 1
ATOM 1335 O O . LEU A 1 169 ? 9.141 -2.675 10.465 1.00 88.50 169 LEU A O 1
ATOM 1339 N N . ALA A 1 170 ? 11.180 -2.190 9.670 1.00 90.38 170 ALA A N 1
ATOM 1340 C CA . ALA A 1 170 ? 11.782 -2.006 10.991 1.00 90.38 170 ALA A CA 1
ATOM 1341 C C . ALA A 1 170 ? 11.162 -0.804 11.725 1.00 90.38 170 ALA A C 1
ATOM 1343 O O . ALA A 1 170 ? 10.860 -0.882 12.918 1.00 90.38 170 ALA A O 1
ATOM 1344 N N . MET A 1 171 ? 10.917 0.296 11.005 1.00 90.06 171 MET A N 1
ATOM 1345 C CA . MET A 1 171 ? 10.241 1.472 11.556 1.00 90.06 171 MET A CA 1
ATOM 1346 C C . MET A 1 171 ? 8.774 1.194 11.897 1.00 90.06 171 MET A C 1
ATOM 1348 O O . MET A 1 171 ? 8.316 1.634 12.950 1.00 90.06 171 MET A O 1
ATOM 1352 N N . ALA A 1 172 ? 8.055 0.447 11.052 1.00 90.81 172 ALA A N 1
ATOM 1353 C CA . ALA A 1 172 ? 6.686 0.012 11.319 1.00 90.81 172 ALA A CA 1
ATOM 1354 C C . ALA A 1 172 ? 6.626 -0.820 12.608 1.00 90.81 172 ALA A C 1
ATOM 1356 O O . ALA A 1 172 ? 5.960 -0.414 13.555 1.00 90.81 172 ALA A O 1
ATOM 1357 N N . THR A 1 173 ? 7.450 -1.872 12.701 1.00 90.81 173 THR A N 1
ATOM 1358 C CA . THR A 1 173 ? 7.555 -2.738 13.891 1.00 90.81 173 THR A CA 1
ATOM 1359 C C . THR A 1 173 ? 7.852 -1.938 15.161 1.00 90.81 173 THR A C 1
ATOM 1361 O O . THR A 1 173 ? 7.254 -2.171 16.212 1.00 90.81 173 THR A O 1
ATOM 1364 N N . LYS A 1 174 ? 8.761 -0.957 15.082 1.00 90.88 174 LYS A N 1
ATOM 1365 C CA . LYS A 1 174 ? 9.062 -0.068 16.210 1.00 90.88 174 LYS A CA 1
ATOM 1366 C C . LYS A 1 174 ? 7.830 0.734 16.639 1.00 90.88 174 LYS A C 1
ATOM 1368 O O . LYS A 1 174 ? 7.537 0.812 17.830 1.00 90.88 174 LYS A O 1
ATOM 1373 N N . PHE A 1 175 ? 7.124 1.345 15.690 1.00 89.00 175 PHE A N 1
ATOM 1374 C CA . PHE A 1 175 ? 5.932 2.139 15.986 1.00 89.00 175 PHE A CA 1
ATOM 1375 C C . PHE A 1 175 ? 4.763 1.289 16.489 1.00 89.00 175 PHE A C 1
ATOM 1377 O O . PHE A 1 175 ? 4.000 1.768 17.328 1.00 89.00 175 PHE A O 1
ATOM 1384 N N . ASP A 1 176 ? 4.649 0.040 16.042 1.00 89.38 176 ASP A N 1
ATOM 1385 C CA . ASP A 1 176 ? 3.675 -0.917 16.569 1.00 89.38 176 ASP A CA 1
ATOM 1386 C C . ASP A 1 176 ? 3.971 -1.242 18.035 1.00 89.38 176 ASP A C 1
ATOM 1388 O O . ASP A 1 176 ? 3.071 -1.187 18.870 1.00 89.38 176 ASP A O 1
ATOM 1392 N N . GLY A 1 177 ? 5.241 -1.490 18.376 1.00 87.12 177 GLY A N 1
ATOM 1393 C CA . GLY A 1 177 ? 5.670 -1.694 19.761 1.00 87.12 177 GLY A CA 1
ATOM 1394 C C . GLY A 1 177 ? 5.387 -0.482 20.656 1.00 87.12 177 GLY A C 1
ATOM 1395 O O . GLY A 1 177 ? 4.866 -0.641 21.759 1.00 87.12 177 GLY A O 1
ATOM 1396 N N . GLU A 1 178 ? 5.663 0.736 20.172 1.00 86.31 178 GLU A N 1
ATOM 1397 C CA . GLU A 1 178 ? 5.315 1.975 20.887 1.00 86.31 178 GLU A CA 1
ATOM 1398 C C . GLU A 1 178 ? 3.801 2.086 21.130 1.00 86.31 178 GLU A C 1
ATOM 1400 O O . GLU A 1 178 ? 3.383 2.459 22.225 1.00 86.31 178 GLU A O 1
ATOM 1405 N N . LEU A 1 179 ? 2.976 1.760 20.131 1.00 84.44 179 LEU A N 1
ATOM 1406 C CA . LEU A 1 179 ? 1.519 1.827 20.241 1.00 84.44 179 LEU A CA 1
ATOM 1407 C C . LEU A 1 179 ? 0.971 0.777 21.218 1.00 84.44 179 LEU A C 1
ATOM 1409 O O . LEU A 1 179 ? 0.174 1.123 22.089 1.00 84.44 179 LEU A O 1
ATOM 1413 N N . LEU A 1 180 ? 1.419 -0.476 21.108 1.00 85.12 180 LEU A N 1
ATOM 1414 C CA . LEU A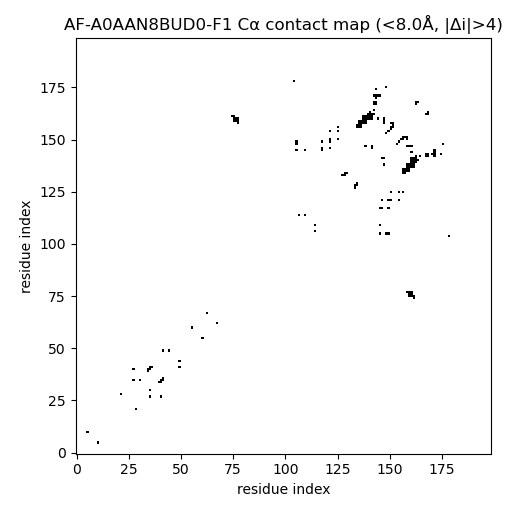 1 180 ? 0.999 -1.569 21.989 1.00 85.12 180 LEU A CA 1
ATOM 1415 C C . LEU A 1 180 ? 1.353 -1.287 23.451 1.00 85.12 180 LEU A C 1
ATOM 1417 O O . LEU A 1 180 ? 0.509 -1.465 24.324 1.00 85.12 180 LEU A O 1
ATOM 1421 N N . ALA A 1 181 ? 2.554 -0.766 23.713 1.00 84.62 181 ALA A N 1
ATOM 1422 C CA . ALA A 1 181 ? 2.969 -0.397 25.063 1.00 84.62 181 ALA A CA 1
ATOM 1423 C C . ALA A 1 181 ? 2.090 0.710 25.669 1.00 84.62 181 ALA A C 1
ATOM 1425 O O . ALA A 1 181 ? 1.876 0.740 26.880 1.00 84.62 181 ALA A O 1
ATOM 1426 N N . VAL A 1 182 ? 1.581 1.641 24.854 1.00 82.31 182 VAL A N 1
ATOM 1427 C CA . VAL A 1 182 ? 0.645 2.659 25.348 1.00 82.31 182 VAL A CA 1
ATOM 1428 C C . VAL A 1 182 ? -0.744 2.071 25.580 1.00 82.31 182 VAL A C 1
ATOM 1430 O O . VAL A 1 182 ? -1.345 2.353 26.611 1.00 82.31 182 VAL A O 1
ATOM 1433 N N . LEU A 1 183 ? -1.235 1.232 24.668 1.00 78.81 183 LEU A N 1
ATOM 1434 C CA . LEU A 1 183 ? -2.521 0.549 24.824 1.00 78.81 183 LEU A CA 1
ATOM 1435 C C . LEU A 1 183 ? -2.567 -0.311 26.092 1.00 78.81 183 LEU A C 1
ATOM 1437 O O . LEU A 1 183 ? -3.563 -0.289 26.810 1.00 78.81 183 LEU A O 1
ATOM 1441 N N . GLU A 1 184 ? -1.485 -1.028 26.394 1.00 81.88 184 GLU A N 1
ATOM 1442 C CA . GLU A 1 184 ? -1.384 -1.844 27.605 1.00 81.88 184 GLU A CA 1
ATOM 1443 C C . GLU A 1 184 ? -1.453 -0.992 28.877 1.00 81.88 184 GLU A C 1
ATOM 1445 O O . GLU A 1 184 ? -2.256 -1.289 29.760 1.00 81.88 184 GLU A O 1
ATOM 1450 N N . LYS A 1 185 ? -0.722 0.128 28.921 1.00 82.81 185 LYS A N 1
ATOM 1451 C CA . LYS A 1 185 ? -0.781 1.078 30.044 1.00 82.81 185 LYS A CA 1
ATOM 1452 C C . LYS A 1 185 ? -2.166 1.684 30.241 1.00 82.81 185 LYS A C 1
ATOM 1454 O O . LYS A 1 185 ? -2.582 1.915 31.371 1.00 82.81 185 LYS A O 1
ATOM 1459 N N . GLU A 1 186 ? -2.876 1.996 29.161 1.00 74.81 186 GLU A N 1
ATOM 1460 C CA . GLU A 1 186 ? -4.239 2.529 29.266 1.00 74.81 186 GLU A CA 1
ATOM 1461 C C . GLU A 1 186 ? -5.216 1.454 29.763 1.00 74.81 186 GLU A C 1
ATOM 1463 O O . GLU A 1 186 ? -6.058 1.749 30.609 1.00 74.81 186 GLU A O 1
ATOM 1468 N N . ARG A 1 187 ? -5.056 0.197 29.326 1.00 74.81 187 ARG A N 1
ATOM 1469 C CA . ARG A 1 187 ? -5.841 -0.940 29.831 1.00 74.81 187 ARG A CA 1
ATOM 1470 C C . ARG A 1 187 ? -5.610 -1.173 31.327 1.00 74.81 187 ARG A C 1
ATOM 1472 O O . ARG A 1 187 ? -6.563 -1.422 32.057 1.00 74.81 187 ARG A O 1
ATOM 1479 N N . GLU A 1 188 ? -4.364 -1.081 31.790 1.00 78.31 188 GLU A N 1
ATOM 1480 C CA . GLU A 1 188 ? -4.014 -1.195 33.214 1.00 78.31 188 GLU A CA 1
ATOM 1481 C C . GLU A 1 188 ? -4.696 -0.104 34.050 1.00 78.31 188 GLU A C 1
ATOM 1483 O O . GLU A 1 188 ? -5.376 -0.418 35.024 1.00 78.31 188 GLU A O 1
ATOM 1488 N N . LYS A 1 189 ? -4.634 1.160 33.610 1.00 75.94 189 LYS A N 1
ATOM 1489 C CA . LYS A 1 189 ? -5.326 2.273 34.285 1.00 75.94 189 LYS A CA 1
ATOM 1490 C C . LYS A 1 189 ? -6.844 2.091 34.325 1.00 75.94 189 LYS A C 1
ATOM 1492 O O . LYS A 1 189 ? -7.471 2.408 35.330 1.00 75.94 189 LYS A O 1
ATOM 1497 N N . GLN A 1 190 ? -7.451 1.598 33.244 1.00 68.12 190 GLN A N 1
ATOM 1498 C CA . GLN A 1 190 ? -8.894 1.338 33.210 1.00 68.12 190 GLN A CA 1
ATOM 1499 C C . GLN A 1 190 ? -9.298 0.226 34.191 1.00 68.12 190 GLN A C 1
ATOM 1501 O O . GLN A 1 190 ? -10.327 0.345 34.857 1.00 68.12 190 GLN A O 1
ATOM 1506 N N . ASN A 1 191 ? -8.465 -0.807 34.344 1.00 66.38 191 ASN A N 1
ATOM 1507 C CA . ASN A 1 191 ? -8.689 -1.873 35.321 1.00 66.38 191 ASN A CA 1
ATOM 1508 C C . ASN A 1 191 ? -8.525 -1.392 36.772 1.00 66.38 191 ASN A C 1
ATOM 1510 O O . ASN A 1 191 ? -9.270 -1.839 37.638 1.00 66.38 191 ASN A O 1
ATOM 1514 N N . GLU A 1 192 ? -7.601 -0.469 37.051 1.00 60.66 192 GLU A N 1
ATOM 1515 C CA . GLU A 1 192 ? -7.422 0.111 38.393 1.00 60.66 192 GLU A CA 1
ATOM 1516 C C . GLU A 1 192 ? -8.599 1.012 38.805 1.00 60.66 192 GLU A C 1
ATOM 1518 O O . GLU A 1 192 ? -9.053 0.971 39.950 1.00 60.66 192 GLU A O 1
ATOM 1523 N N . VAL A 1 193 ? -9.152 1.786 37.867 1.00 59.62 193 VAL A N 1
ATOM 1524 C CA . VAL A 1 193 ? -10.309 2.663 38.121 1.00 59.62 193 VAL A CA 1
ATOM 1525 C C . VAL A 1 193 ? -11.606 1.854 38.288 1.00 59.62 193 VAL A C 1
ATOM 1527 O O . VAL A 1 193 ? -12.448 2.213 39.109 1.00 59.62 193 VAL A O 1
ATOM 1530 N N . GLY A 1 194 ? -11.750 0.721 37.592 1.00 51.56 194 GLY A N 1
ATOM 1531 C CA . GLY A 1 194 ? -12.930 -0.152 37.678 1.00 51.56 194 GLY A CA 1
ATOM 1532 C C . GLY A 1 1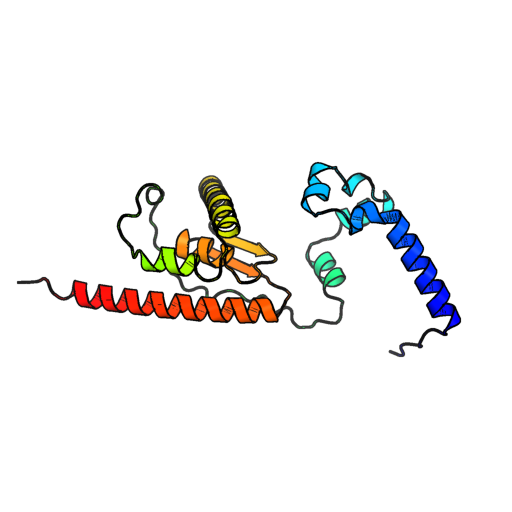94 ? -13.116 -0.903 39.006 1.00 51.56 194 GLY A C 1
ATOM 1533 O O . GLY A 1 194 ? -14.209 -1.396 39.269 1.00 51.56 194 GLY A O 1
ATOM 1534 N N . VAL A 1 195 ? -12.090 -0.984 39.863 1.00 52.59 195 VAL A N 1
ATOM 1535 C CA . VAL A 1 195 ? -12.131 -1.747 41.132 1.00 52.59 195 VAL A CA 1
ATOM 1536 C C . VAL A 1 195 ? -12.573 -0.884 42.332 1.00 52.59 195 VAL A C 1
ATOM 1538 O O . VAL A 1 195 ? -12.831 -1.408 43.411 1.00 52.59 195 VAL A O 1
ATOM 1541 N N . THR A 1 196 ? -12.739 0.436 42.170 1.00 45.59 196 THR A N 1
ATOM 1542 C CA . THR A 1 196 ? -12.997 1.376 43.289 1.00 45.59 196 THR A CA 1
ATOM 1543 C C . THR A 1 196 ? -14.457 1.793 43.502 1.00 45.59 196 THR A C 1
ATOM 1545 O O . THR A 1 196 ? -14.715 2.776 44.192 1.00 45.59 196 THR A O 1
ATOM 1548 N N . PHE A 1 197 ? -15.432 1.030 43.002 1.00 48.09 197 PHE A N 1
ATOM 1549 C CA . PHE A 1 197 ? -16.833 1.202 43.404 1.00 48.09 197 PHE A CA 1
ATOM 1550 C C . PHE A 1 197 ? -17.517 -0.137 43.676 1.00 48.09 197 PHE A C 1
ATOM 1552 O O . PHE A 1 197 ? -18.062 -0.783 42.785 1.00 48.09 197 PHE A O 1
ATOM 1559 N N . SER A 1 198 ? -17.539 -0.528 44.946 1.00 30.84 198 SER A N 1
ATOM 1560 C CA . SER A 1 198 ? -18.652 -1.262 45.553 1.00 30.84 198 SER A CA 1
ATOM 1561 C C . SER A 1 198 ? -18.691 -0.895 47.044 1.00 30.84 198 SER A C 1
ATOM 1563 O O . SER A 1 198 ? -17.636 -0.965 47.678 1.00 30.84 198 SER A O 1
ATOM 1565 N N . PRO A 1 199 ? -19.834 -0.419 47.576 1.00 43.22 199 PRO A N 1
ATOM 1566 C CA . PRO A 1 199 ? -20.008 -0.150 49.003 1.00 43.22 199 PRO A CA 1
ATOM 1567 C C . PRO A 1 199 ? -20.037 -1.431 49.847 1.00 43.22 199 PRO A C 1
ATOM 1569 O O . PRO A 1 199 ? -20.422 -2.494 49.306 1.00 43.22 199 PRO A O 1
#

Foldseek 3Di:
DDPPPDDPVRVVVVVVVVVVVCVVLVVPVVDDPVCCVVVVVVVVDDPVVNVVVVPDDPVNVCCVVVPVPDPPPPQPQDPPDDDDDDDDDDCPPDPPDDDPVLVVLLCVPPDPVRVVVLVVVLVVVLVVCVVPVNQEEEAEQCQLVSSVCCNCVVVVGRYRYDHDDPVSVVNNVVSVVVSVVVVVVSVVVVVVVVVPDDD

Organism: NCBI:txid159716

InterPro domains:
  IPR020596 Ribosomal RNA adenine methylase transferase, conserved site [PS01131] (137-165)
  IPR025714 Methyltransferase domain [PF13679] (113-185)
  IPR029063 S-adenosyl-L-methionine-dependent methyltransferase superfamily [G3DSA:3.40.50.150] (88-194)
  IPR029063 S-adenosyl-L-methionine-dependent methyltransferase superfamily [SSF53335] (119-174)
  IPR052220 Methyltransferase-like protein 25 [PTHR12496] (4-189)

Nearest PDB structures (foldseek):
  4qtu-assembly1_B  TM=7.021E-01  e=8.394E-02  Saccharomyces cerevisiae S288C
  4qtt-assembly2_D  TM=7.350E-01  e=1.374E-01  Saccharomyces cerevisiae S288C
  1nv8-assembly2_B  TM=8.460E-01  e=2.392E-01  Thermotoga maritima
  7fbh-assembly1_B-5  TM=7.037E-01  e=5.008E-01  Streptomyces sp. RI18
  1nbh-assembly1_B  TM=5.799E-01  e=3.461E-01  Rattus norvegicus

Secondary structure (DSSP, 8-state):
----PPPHHHHHHHHHHHHHHHHHTHHHHSS-HHHHHHTTGGGGS-HHHHHHHHT--HHHHHHHHH-TT------------S------S-TTS---SS-HHHHHHTTTT--HHHHHHHHHHHHHHHHHHHHHT--EEEEET-TTTHHHHIIIIIH--EEEEE-S-HHHHHHHHHHHHHHHHHHHHHHHHHHHHHTS---

Radius of gyration: 23.61 Å; Cα contacts (8 Å, |Δi|>4): 103; chains: 1; bounding box: 56×39×77 Å

Solvent-accessible surface area (backbone atoms only — not comparable to full-atom values): 12254 Å² total; per-residue (Å²): 132,88,79,77,77,71,51,77,65,55,48,49,53,49,51,51,54,52,51,55,50,49,63,74,44,36,79,64,74,74,45,53,79,65,47,42,68,77,66,50,48,71,74,75,49,56,68,72,54,52,54,56,64,68,72,55,49,72,70,58,51,50,43,67,73,64,41,94,80,63,90,72,83,70,78,62,71,57,82,95,74,78,76,91,76,90,72,78,97,73,67,87,84,66,77,88,75,85,58,77,60,57,68,48,56,74,43,60,98,43,57,72,69,59,48,51,52,42,51,56,51,43,52,52,52,50,52,50,24,67,76,64,77,44,60,73,45,76,40,77,68,37,48,57,32,64,53,54,47,43,37,26,79,69,66,71,37,49,56,38,58,39,63,87,54,64,69,34,43,53,51,19,53,52,53,49,52,57,49,50,58,49,53,51,54,52,53,52,51,53,57,62,62,69,70,76,76,76,136